Protein AF-A0A968LCF6-F1 (afdb_monomer_lite)

Structure (mmCIF, N/CA/C/O backbone):
data_AF-A0A968LCF6-F1
#
_entry.id   AF-A0A968LCF6-F1
#
loop_
_atom_site.group_PDB
_atom_site.id
_atom_site.type_symbol
_atom_site.label_atom_id
_atom_site.label_alt_id
_atom_site.label_comp_id
_atom_site.label_asym_id
_atom_site.label_entity_id
_atom_site.label_seq_id
_atom_site.pdbx_PDB_ins_code
_atom_site.Cartn_x
_atom_site.Cartn_y
_atom_site.Cartn_z
_atom_site.occupancy
_atom_site.B_iso_or_equiv
_atom_site.auth_seq_id
_atom_site.auth_comp_id
_atom_site.auth_asym_id
_atom_site.auth_atom_id
_atom_site.pdbx_PDB_model_num
ATOM 1 N N . MET A 1 1 ? -30.382 -1.743 -3.019 1.00 40.09 1 MET A N 1
ATOM 2 C CA . MET A 1 1 ? -29.759 -0.530 -3.596 1.00 40.09 1 MET A CA 1
ATOM 3 C C . MET A 1 1 ? -28.934 -0.790 -4.865 1.00 40.09 1 MET A C 1
ATOM 5 O O . MET A 1 1 ? -28.483 0.176 -5.451 1.00 40.09 1 MET A O 1
ATOM 9 N N . GLN A 1 2 ? -28.781 -2.030 -5.356 1.00 31.97 2 GLN A N 1
ATOM 10 C CA . GLN A 1 2 ? -28.066 -2.305 -6.620 1.00 31.97 2 GLN A CA 1
ATOM 11 C C . GLN A 1 2 ? -28.838 -1.888 -7.890 1.00 31.97 2 GLN A C 1
ATOM 13 O O . GLN A 1 2 ? -28.230 -1.546 -8.892 1.00 31.97 2 GLN A O 1
ATOM 18 N N . ALA A 1 3 ? -30.175 -1.845 -7.852 1.00 31.09 3 ALA A N 1
ATOM 19 C CA . ALA A 1 3 ? -30.997 -1.663 -9.055 1.00 31.09 3 ALA A CA 1
ATOM 20 C C . ALA A 1 3 ? -31.198 -0.205 -9.528 1.00 31.09 3 ALA A C 1
ATOM 22 O O . ALA A 1 3 ? -31.828 0.004 -10.555 1.00 31.09 3 ALA A O 1
ATOM 23 N N . ILE A 1 4 ? -30.712 0.807 -8.796 1.00 36.97 4 ILE A N 1
ATOM 24 C CA . ILE A 1 4 ? -30.918 2.231 -9.158 1.00 36.97 4 ILE A CA 1
ATOM 25 C C . ILE A 1 4 ? -29.698 2.809 -9.909 1.00 36.97 4 ILE A C 1
ATOM 27 O O . ILE A 1 4 ? -29.742 3.922 -10.421 1.00 36.97 4 ILE A O 1
ATOM 31 N N . ARG A 1 5 ? -28.598 2.052 -10.009 1.00 45.97 5 ARG A N 1
ATOM 32 C CA . ARG A 1 5 ? -27.289 2.567 -10.440 1.00 45.97 5 ARG A CA 1
ATOM 33 C C . ARG A 1 5 ? -26.983 2.406 -11.937 1.00 45.97 5 ARG A C 1
ATOM 35 O O . ARG A 1 5 ? -26.040 3.030 -12.401 1.00 45.97 5 ARG A O 1
ATOM 42 N N . SER A 1 6 ? -27.766 1.626 -12.690 1.00 40.03 6 SER A N 1
ATOM 43 C CA . SER A 1 6 ? -27.456 1.290 -14.094 1.00 40.03 6 SER A CA 1
ATOM 44 C C . SER A 1 6 ? -27.608 2.447 -15.086 1.00 40.03 6 SER A C 1
ATOM 46 O O . SER A 1 6 ? -27.006 2.405 -16.153 1.00 40.03 6 SER A O 1
ATOM 48 N N . ASP A 1 7 ? -28.393 3.477 -14.756 1.00 36.59 7 ASP A N 1
ATOM 49 C CA . ASP A 1 7 ? -28.839 4.467 -15.753 1.00 36.59 7 ASP A CA 1
ATOM 50 C C . ASP A 1 7 ? -28.071 5.798 -15.721 1.00 36.59 7 ASP A C 1
ATOM 52 O O . ASP A 1 7 ? -28.334 6.677 -16.540 1.00 36.59 7 ASP A O 1
ATOM 56 N N . ILE A 1 8 ? -27.128 5.985 -14.791 1.00 45.12 8 ILE A N 1
ATOM 57 C CA . ILE A 1 8 ? -26.517 7.307 -14.541 1.00 45.12 8 ILE A CA 1
ATOM 58 C C . ILE A 1 8 ? -25.051 7.397 -15.014 1.00 45.12 8 ILE A C 1
ATOM 60 O O . ILE A 1 8 ? -24.526 8.490 -15.211 1.00 45.12 8 ILE A O 1
ATOM 64 N N . THR A 1 9 ? -24.370 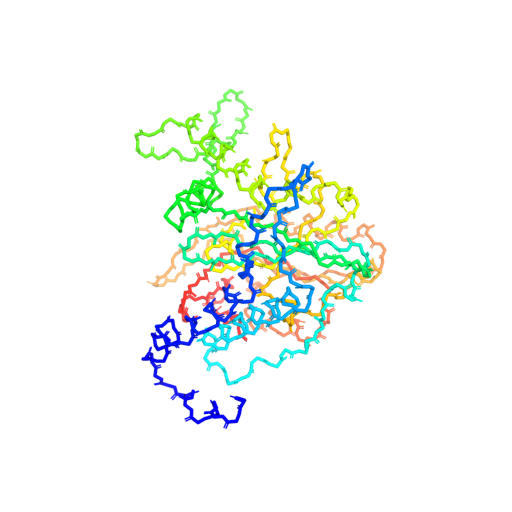6.281 -15.266 1.00 42.09 9 THR A N 1
ATOM 65 C CA . THR A 1 9 ? -22.903 6.249 -15.404 1.00 42.09 9 THR A CA 1
ATOM 66 C C . THR A 1 9 ? -22.414 6.180 -16.850 1.00 42.09 9 THR A C 1
ATOM 68 O O . THR A 1 9 ? -21.696 5.261 -17.231 1.00 42.09 9 THR A O 1
ATOM 71 N N . ALA A 1 10 ? -22.752 7.181 -17.661 1.00 40.47 10 ALA A N 1
ATOM 72 C CA . ALA A 1 10 ? -22.027 7.439 -18.901 1.00 40.47 10 ALA A CA 1
ATOM 73 C C . ALA A 1 10 ? -21.912 8.954 -19.141 1.00 40.47 10 ALA A C 1
ATOM 75 O O . ALA A 1 10 ? -22.882 9.615 -19.496 1.00 40.47 10 ALA A O 1
ATOM 76 N N . ALA A 1 11 ? -20.693 9.479 -18.975 1.00 45.22 11 ALA A N 1
ATOM 77 C CA . ALA A 1 11 ? -20.227 10.770 -19.500 1.00 45.22 11 ALA A CA 1
ATOM 78 C C . ALA A 1 11 ? -20.517 12.084 -18.732 1.00 45.22 11 ALA A C 1
ATOM 80 O O . ALA A 1 11 ? -20.649 13.120 -19.384 1.00 45.22 11 ALA A O 1
ATOM 81 N N . ASN A 1 12 ? -20.515 12.123 -17.387 1.00 48.78 12 ASN A N 1
ATOM 82 C CA . ASN A 1 12 ? -20.502 13.420 -16.681 1.00 48.78 12 ASN A CA 1
ATOM 83 C C . ASN A 1 12 ? -19.441 13.534 -15.552 1.00 48.78 12 ASN A C 1
ATOM 85 O O . ASN A 1 12 ? -19.554 12.813 -14.561 1.00 48.78 12 ASN A O 1
ATOM 89 N N . PRO A 1 13 ? -18.438 14.441 -15.640 1.00 49.66 13 PRO A N 1
ATOM 90 C CA . PRO A 1 13 ? -17.517 14.751 -14.534 1.00 49.66 13 PRO A CA 1
ATOM 91 C C . PRO A 1 13 ? -18.207 15.272 -13.257 1.00 49.66 13 PRO A C 1
ATOM 93 O O . PRO A 1 13 ? -17.626 15.156 -12.176 1.00 49.66 13 PRO A O 1
ATOM 96 N N . ASP A 1 14 ? -19.456 15.748 -13.338 1.00 50.53 14 ASP A N 1
ATOM 97 C CA . ASP A 1 14 ? -20.266 16.114 -12.164 1.00 50.53 14 ASP A CA 1
ATOM 98 C C . ASP A 1 14 ? -20.553 14.908 -11.236 1.00 50.53 14 ASP A C 1
ATOM 100 O O . ASP A 1 14 ? -20.810 15.083 -10.044 1.00 50.53 14 ASP A O 1
ATOM 104 N N . LEU A 1 15 ? -20.462 13.667 -11.741 1.00 51.22 15 LEU A N 1
ATOM 105 C CA . LEU A 1 15 ? -20.675 12.448 -10.947 1.00 51.22 15 LEU A CA 1
ATOM 106 C C . LEU A 1 15 ? -19.513 12.119 -10.002 1.00 51.22 15 LEU A C 1
ATOM 108 O O . LEU A 1 15 ? -19.764 11.616 -8.909 1.00 51.22 15 LEU A O 1
ATOM 112 N N . GLN A 1 16 ? -18.266 12.451 -10.361 1.00 50.41 16 GLN A N 1
ATOM 113 C CA . GLN A 1 16 ? -17.114 12.238 -9.471 1.00 50.41 16 GLN A CA 1
ATOM 114 C C . GLN A 1 16 ? -17.165 13.175 -8.254 1.00 50.41 16 GLN A C 1
ATOM 116 O O . GLN A 1 16 ? -16.847 12.760 -7.138 1.00 50.41 16 GLN A O 1
ATOM 121 N N . PHE A 1 17 ? -17.614 14.421 -8.457 1.00 50.53 17 PHE A N 1
ATOM 122 C CA . PHE A 1 17 ? -17.894 15.366 -7.370 1.00 50.53 17 PHE A CA 1
ATOM 123 C C . PHE A 1 17 ? -19.094 14.915 -6.531 1.00 50.53 17 PHE A C 1
ATOM 125 O O . PHE A 1 17 ? -18.996 14.874 -5.306 1.00 50.53 17 PHE A O 1
ATOM 132 N N . SER A 1 18 ? -20.184 14.472 -7.173 1.00 58.22 18 SER A N 1
ATOM 133 C CA . SER A 1 18 ? -21.343 13.913 -6.468 1.00 58.22 18 SER A CA 1
ATOM 134 C C . SER A 1 18 ? -20.962 12.708 -5.606 1.00 58.22 18 SER A C 1
ATOM 136 O O . SER A 1 18 ? -21.470 12.583 -4.497 1.00 58.22 18 SER A O 1
ATOM 138 N N . PHE A 1 19 ? -20.062 11.829 -6.052 1.00 65.81 19 PHE A N 1
ATOM 139 C CA . PHE A 1 19 ? -19.659 10.669 -5.258 1.00 65.81 19 PHE A CA 1
ATOM 140 C C . PHE A 1 19 ? -19.002 11.076 -3.931 1.00 65.81 19 PHE A C 1
ATOM 142 O O . PHE A 1 19 ? -19.471 10.658 -2.871 1.00 65.81 19 PHE A O 1
ATOM 149 N N . ARG A 1 20 ? -17.982 11.943 -3.979 1.00 62.22 20 ARG A N 1
ATOM 150 C CA . ARG A 1 20 ? -17.268 12.414 -2.778 1.00 62.22 20 ARG A CA 1
ATOM 151 C C . ARG A 1 20 ? -18.143 13.260 -1.854 1.00 62.22 20 ARG A C 1
ATOM 153 O O . ARG A 1 20 ? -17.992 13.188 -0.642 1.00 62.22 20 ARG A O 1
ATOM 160 N N . GLU A 1 21 ? -19.054 14.062 -2.405 1.00 68.19 21 GLU A N 1
ATOM 161 C CA . GLU A 1 21 ? -19.889 14.964 -1.599 1.00 68.19 21 GLU A CA 1
ATOM 162 C C . GLU A 1 21 ? -21.187 14.326 -1.085 1.00 68.19 21 GLU A C 1
ATOM 164 O O . GLU A 1 21 ? -21.738 14.806 -0.098 1.00 68.19 21 GLU A O 1
ATOM 169 N N . SER A 1 22 ? -21.698 13.267 -1.725 1.00 72.12 22 SER A N 1
ATOM 170 C CA . SER A 1 22 ? -23.029 12.722 -1.396 1.00 72.12 22 SER A CA 1
ATOM 171 C C . SER A 1 22 ? -23.093 11.217 -1.159 1.00 72.12 22 SER A C 1
ATOM 173 O O . SER A 1 22 ? -24.007 10.770 -0.474 1.00 72.12 22 SER A O 1
ATOM 175 N N . ILE A 1 23 ? -22.159 10.428 -1.697 1.00 80.69 23 ILE A N 1
ATOM 176 C CA . ILE A 1 23 ? -22.197 8.964 -1.577 1.00 80.69 23 ILE A CA 1
ATOM 177 C C . ILE A 1 23 ? -21.225 8.508 -0.495 1.00 80.69 23 ILE A C 1
ATOM 179 O O . ILE A 1 23 ? -21.657 7.890 0.473 1.00 80.69 23 ILE A O 1
ATOM 183 N N . GLU A 1 24 ? -19.945 8.861 -0.608 1.00 86.31 24 GLU A N 1
ATOM 184 C CA . GLU A 1 24 ? -18.909 8.500 0.368 1.00 86.31 24 GLU A CA 1
ATOM 185 C C . GLU A 1 24 ? -19.284 8.861 1.824 1.00 86.31 24 GLU A C 1
ATOM 187 O O . GLU A 1 24 ? -19.154 7.986 2.688 1.00 86.31 24 GLU A O 1
ATOM 192 N N . PRO A 1 25 ? -19.835 10.059 2.129 1.00 89.31 25 PRO A N 1
ATOM 193 C CA . PRO A 1 25 ? -20.227 10.401 3.496 1.00 89.31 25 PRO A CA 1
ATOM 194 C C . PRO A 1 25 ? -21.258 9.437 4.091 1.00 89.31 25 PRO A C 1
ATOM 196 O O . PRO A 1 25 ? -21.169 9.115 5.269 1.00 89.31 25 PRO A O 1
ATOM 199 N N . VAL A 1 26 ? -22.180 8.901 3.284 1.00 89.75 26 VAL A N 1
ATOM 200 C CA . VAL A 1 26 ? -23.215 7.963 3.755 1.00 89.75 26 VAL A CA 1
ATOM 201 C C . VAL A 1 26 ? -22.603 6.631 4.191 1.00 89.75 26 VAL A C 1
ATOM 203 O O . VAL A 1 26 ? -23.015 6.064 5.204 1.00 89.75 26 VAL A O 1
ATOM 206 N N . TYR A 1 27 ? -21.604 6.132 3.455 1.00 91.25 27 TYR A N 1
ATOM 207 C CA . TYR A 1 27 ? -20.865 4.927 3.849 1.00 91.25 27 TYR A CA 1
ATOM 208 C C . TYR A 1 27 ? -20.113 5.171 5.159 1.00 91.25 27 TYR A C 1
ATOM 210 O O . TYR A 1 27 ? -20.217 4.367 6.084 1.00 91.25 27 TYR A O 1
ATOM 218 N N . ARG A 1 28 ? -19.404 6.303 5.259 1.00 93.25 28 ARG A N 1
ATOM 219 C CA . ARG A 1 28 ? -18.607 6.656 6.441 1.00 93.25 28 ARG A CA 1
ATOM 220 C C . ARG A 1 28 ? -19.467 6.888 7.684 1.00 93.25 28 ARG A C 1
ATOM 222 O O . ARG A 1 28 ? -19.107 6.404 8.749 1.00 93.25 28 ARG A O 1
ATOM 229 N N . GLU A 1 29 ? -20.612 7.558 7.558 1.00 92.12 29 GLU A N 1
ATOM 230 C CA . GLU A 1 29 ? -21.568 7.749 8.658 1.00 92.12 29 GLU A CA 1
ATOM 231 C C . GLU A 1 29 ? -22.122 6.413 9.162 1.00 92.12 29 GLU A C 1
ATOM 233 O O . GLU A 1 29 ? -22.190 6.187 10.368 1.00 92.12 29 GLU A O 1
ATOM 238 N N . LEU A 1 30 ? -22.467 5.492 8.256 1.00 93.69 30 LEU A N 1
ATOM 239 C CA . LEU A 1 30 ? -22.940 4.168 8.652 1.00 93.69 30 LEU A CA 1
ATOM 240 C C . LEU A 1 30 ? -21.849 3.364 9.373 1.00 93.69 30 LEU A C 1
ATOM 242 O O . LEU A 1 30 ? -22.133 2.732 10.387 1.00 93.69 30 LEU A O 1
ATOM 246 N N . VAL A 1 31 ? -20.609 3.398 8.878 1.00 94.62 31 VAL A N 1
ATOM 247 C CA . VAL A 1 31 ? -19.471 2.748 9.547 1.00 94.62 31 VAL A CA 1
ATOM 248 C C . VAL A 1 31 ? -19.219 3.369 10.919 1.00 94.62 31 VAL A C 1
ATOM 250 O O . VAL A 1 31 ? -19.071 2.634 11.891 1.00 94.62 31 VAL A O 1
ATOM 253 N N . ALA A 1 32 ? -19.252 4.699 11.028 1.00 94.12 32 ALA A N 1
ATOM 254 C CA . ALA A 1 32 ? -19.099 5.394 12.301 1.00 94.12 32 ALA A CA 1
ATOM 255 C C . ALA A 1 32 ? -20.149 4.940 13.327 1.00 94.12 32 ALA A C 1
ATOM 257 O O . ALA A 1 32 ? -19.782 4.637 14.455 1.00 94.12 32 ALA A O 1
ATOM 258 N N . LEU A 1 33 ? -21.418 4.810 12.924 1.00 92.50 33 LEU A N 1
ATOM 259 C CA . LEU A 1 33 ? -22.501 4.322 13.789 1.00 92.50 33 LEU A CA 1
ATOM 260 C C . LEU A 1 33 ? -22.343 2.849 14.193 1.00 92.50 33 LEU A C 1
ATOM 262 O O . LEU A 1 33 ? -22.759 2.460 15.281 1.00 92.50 33 LEU A O 1
ATOM 266 N N . LEU A 1 34 ? -21.777 2.008 13.325 1.00 93.19 34 LEU A N 1
ATOM 267 C CA . LEU A 1 34 ? -21.520 0.600 13.646 1.00 93.19 34 LEU A CA 1
ATOM 268 C C . LEU A 1 34 ? -20.378 0.451 14.657 1.00 93.19 34 LEU A C 1
ATOM 270 O O . LEU A 1 34 ? -20.443 -0.417 15.529 1.00 93.19 34 LEU A O 1
ATOM 274 N N . LEU A 1 35 ? -19.356 1.298 14.536 1.00 93.06 35 LEU A N 1
ATOM 275 C CA . LEU A 1 35 ? -18.172 1.306 15.395 1.00 93.06 35 LEU A CA 1
ATOM 276 C C . LEU A 1 35 ? -18.344 2.169 16.654 1.00 93.06 35 LEU A C 1
ATOM 278 O O . LEU A 1 35 ? -17.493 2.146 17.541 1.00 93.06 35 LEU A O 1
ATOM 282 N N . GLU A 1 36 ? -19.451 2.903 16.771 1.00 87.12 36 GLU A N 1
ATOM 283 C CA . GLU A 1 36 ? -19.812 3.601 17.998 1.00 87.12 36 GLU A CA 1
ATOM 284 C C . GLU A 1 36 ? -20.010 2.604 19.137 1.00 87.12 36 GLU A C 1
ATOM 286 O O . GLU A 1 36 ? -20.785 1.645 19.058 1.00 87.12 36 GLU A O 1
ATOM 291 N N . THR A 1 37 ? -19.315 2.858 20.239 1.00 73.19 37 THR A N 1
ATOM 292 C CA . THR A 1 37 ? -19.472 2.072 21.451 1.00 73.19 37 THR A CA 1
ATOM 293 C C . THR A 1 37 ? -20.366 2.836 22.425 1.00 73.19 37 THR A C 1
ATOM 295 O O . THR A 1 37 ? -20.186 4.038 22.628 1.00 73.19 37 THR A O 1
ATOM 298 N N . PRO A 1 38 ? -21.389 2.189 23.011 1.00 61.31 38 PRO A N 1
ATOM 299 C CA . PRO A 1 38 ? -22.253 2.864 23.960 1.00 61.31 38 PRO A CA 1
ATOM 300 C C . PRO A 1 38 ? -21.445 3.288 25.187 1.00 61.31 38 PRO A C 1
ATOM 302 O O . PRO A 1 38 ? -20.677 2.508 25.751 1.00 61.31 38 PRO A O 1
ATOM 305 N N . ASP A 1 39 ? -21.672 4.529 25.607 1.00 52.69 39 ASP A N 1
ATOM 306 C CA . ASP A 1 39 ? -20.998 5.218 26.705 1.00 52.69 39 ASP A CA 1
ATOM 307 C C . ASP A 1 39 ? -21.435 4.641 28.071 1.00 52.69 39 ASP A C 1
ATOM 309 O O . ASP A 1 39 ? -22.081 5.286 28.897 1.00 52.69 39 ASP A O 1
ATOM 313 N N . THR A 1 40 ? -21.174 3.354 28.313 1.00 45.19 40 THR 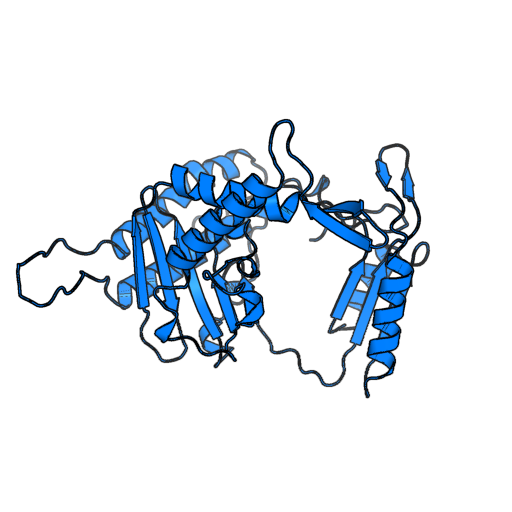A N 1
ATOM 314 C CA . THR A 1 40 ? -21.474 2.683 29.583 1.00 45.19 40 THR A CA 1
ATOM 315 C C . THR A 1 40 ? -20.236 2.646 30.464 1.00 45.19 40 THR A C 1
ATOM 317 O O . THR A 1 40 ? -19.819 1.589 30.939 1.00 45.19 40 THR A O 1
ATOM 320 N N . ALA A 1 41 ? -19.663 3.819 30.732 1.00 40.56 41 ALA A N 1
ATOM 321 C CA . ALA A 1 41 ? -18.698 4.020 31.804 1.00 40.56 41 ALA A CA 1
ATOM 322 C C . ALA A 1 41 ? -19.392 3.869 33.173 1.00 40.56 41 ALA A C 1
ATOM 324 O O . ALA A 1 41 ? -19.627 4.833 33.903 1.00 40.56 41 ALA A O 1
ATOM 325 N N . THR A 1 42 ? -19.735 2.635 33.551 1.00 37.41 42 THR A N 1
ATOM 326 C CA . THR A 1 42 ? -19.974 2.311 34.959 1.00 37.41 42 THR A CA 1
ATOM 327 C C . THR A 1 42 ? -18.656 1.879 35.575 1.00 37.41 42 THR A C 1
ATOM 329 O O . THR A 1 42 ? -18.053 0.887 35.184 1.00 37.41 42 THR A O 1
ATOM 332 N N . LYS A 1 43 ? -18.199 2.690 36.531 1.00 42.41 43 LYS A N 1
ATOM 333 C CA . LYS A 1 43 ? -17.021 2.469 37.369 1.00 42.41 43 LYS A CA 1
ATOM 334 C C . LYS A 1 43 ? -17.094 1.080 38.010 1.00 42.41 43 LYS A C 1
ATOM 336 O O . LYS A 1 43 ? -17.765 0.901 39.024 1.00 42.41 43 LYS A O 1
ATOM 341 N N . SER A 1 44 ? -16.414 0.113 37.417 1.00 41.56 44 SER A N 1
ATOM 342 C CA . SER A 1 44 ? -16.096 -1.169 38.030 1.00 41.56 44 SER A CA 1
ATOM 343 C C . SER A 1 44 ? -14.614 -1.425 37.790 1.00 41.56 44 SER A C 1
ATOM 345 O O . SER A 1 44 ? -14.091 -1.033 36.750 1.00 41.56 44 SER A O 1
ATOM 347 N N . ASP A 1 45 ? -13.936 -2.017 38.772 1.00 47.16 45 ASP A N 1
ATOM 348 C CA . ASP A 1 45 ? -12.471 -2.120 38.914 1.00 47.16 45 ASP A CA 1
ATOM 349 C C . ASP A 1 45 ? -11.782 -3.033 37.871 1.00 47.16 45 ASP A C 1
ATOM 351 O O . ASP A 1 45 ? -10.726 -3.617 38.102 1.00 47.16 45 ASP A O 1
ATOM 355 N N . SER A 1 46 ? -12.378 -3.172 36.693 1.00 47.50 46 SER A N 1
ATOM 356 C CA . SER A 1 46 ? -11.804 -3.774 35.498 1.00 47.50 46 SER A CA 1
ATOM 357 C C . SER A 1 46 ? -12.168 -2.851 34.345 1.00 47.50 46 SER A C 1
ATOM 359 O O . SER A 1 46 ? -13.338 -2.736 33.988 1.00 47.50 46 SER A O 1
ATOM 361 N N . VAL A 1 47 ? -11.175 -2.131 33.821 1.00 44.41 47 VAL A N 1
ATOM 362 C CA . VAL A 1 47 ? -11.323 -1.229 32.673 1.00 44.41 47 VAL A CA 1
ATOM 363 C C . VAL A 1 47 ? -11.658 -2.081 31.448 1.00 44.41 47 VAL A C 1
ATOM 365 O O . VAL A 1 47 ? -10.777 -2.497 30.705 1.00 44.41 47 VAL A O 1
ATOM 368 N N . VAL A 1 48 ? -12.935 -2.411 31.273 1.00 54.00 48 VAL A N 1
ATOM 369 C CA . VAL A 1 48 ? -13.449 -2.962 30.022 1.00 54.00 48 VAL A CA 1
ATOM 370 C C . VAL A 1 48 ? -13.731 -1.754 29.146 1.00 54.00 48 VAL A C 1
ATOM 372 O O . VAL A 1 48 ? -14.733 -1.066 29.335 1.00 54.00 48 VAL A O 1
ATOM 375 N N . ILE A 1 49 ? -12.796 -1.442 28.250 1.00 57.69 49 ILE A N 1
ATOM 376 C CA . ILE A 1 49 ? -13.024 -0.445 27.203 1.00 57.69 49 ILE A CA 1
ATOM 377 C C . ILE A 1 49 ? -14.224 -0.952 26.387 1.00 57.69 49 ILE A C 1
ATOM 379 O O . ILE A 1 49 ? -14.195 -2.112 25.971 1.00 57.69 49 ILE A O 1
ATOM 383 N N . PRO A 1 50 ? -15.295 -0.160 26.204 1.00 69.50 50 PRO A N 1
ATOM 384 C CA . PRO A 1 50 ? -16.413 -0.552 25.357 1.00 69.50 50 PRO A CA 1
ATOM 385 C C . PRO A 1 50 ? -15.903 -0.915 23.957 1.00 69.50 50 PRO A C 1
ATOM 387 O O . PRO A 1 50 ? -15.080 -0.197 23.397 1.00 69.50 50 PRO A O 1
ATOM 390 N N . GLN A 1 51 ? -16.359 -2.042 23.413 1.00 82.19 51 GLN A N 1
ATOM 391 C CA . GLN A 1 51 ? -15.960 -2.551 22.097 1.00 82.19 51 GLN A CA 1
ATOM 392 C C . GLN A 1 51 ? -17.218 -2.778 21.249 1.00 82.19 51 GLN A C 1
ATOM 394 O O . GLN A 1 51 ? -18.243 -3.189 21.812 1.00 82.19 51 GLN A O 1
ATOM 399 N N . PRO A 1 52 ? -17.180 -2.528 19.928 1.00 90.56 52 PRO A N 1
ATOM 400 C CA . PRO A 1 52 ? -18.297 -2.856 19.048 1.00 90.56 52 PRO A CA 1
ATOM 401 C C . PRO A 1 52 ? -18.590 -4.363 19.065 1.00 90.56 52 PRO A C 1
ATOM 403 O O . PRO A 1 52 ? -17.722 -5.184 19.370 1.00 90.56 52 PRO A O 1
ATOM 406 N N . SER A 1 53 ? -19.824 -4.753 18.737 1.00 92.50 53 SER A N 1
ATOM 407 C CA . SER A 1 53 ? -20.148 -6.175 18.578 1.00 92.50 53 SER A CA 1
ATOM 408 C C . SER A 1 53 ? -19.390 -6.765 17.383 1.00 92.50 53 SER A C 1
ATOM 410 O O . SER A 1 53 ? -19.111 -6.065 16.413 1.00 92.50 53 SER A O 1
ATOM 412 N N . GLN A 1 54 ? -19.111 -8.072 17.412 1.00 93.50 54 GLN A N 1
ATOM 413 C CA . GLN A 1 54 ? -18.500 -8.772 16.272 1.00 93.50 54 GLN A CA 1
ATOM 414 C C . GLN A 1 54 ? -19.318 -8.588 14.983 1.00 93.50 54 GLN A C 1
ATOM 416 O O . GLN A 1 54 ? -18.754 -8.297 13.937 1.00 93.50 54 GLN A O 1
ATOM 421 N N . GLU A 1 55 ? -20.652 -8.636 15.082 1.00 93.31 55 GLU A N 1
ATOM 422 C CA . GLU A 1 55 ? -21.555 -8.362 13.954 1.00 93.31 55 GLU A CA 1
ATOM 423 C C . GLU A 1 55 ? -21.357 -6.950 13.380 1.00 93.31 55 GLU A C 1
ATOM 425 O O . GLU A 1 55 ? -21.331 -6.774 12.162 1.00 93.31 55 GLU A O 1
ATOM 430 N N . ASN A 1 56 ? -21.180 -5.940 14.237 1.00 94.50 56 ASN A N 1
ATOM 431 C CA . ASN A 1 56 ? -20.925 -4.576 13.788 1.00 94.50 56 ASN A CA 1
ATOM 432 C C . ASN A 1 56 ? -19.537 -4.426 13.157 1.00 94.50 56 ASN A C 1
ATOM 434 O O . ASN A 1 56 ? -19.422 -3.715 12.160 1.00 94.50 56 ASN A O 1
ATOM 438 N N . LEU A 1 57 ? -18.507 -5.086 13.702 1.00 94.69 57 LEU A N 1
ATOM 439 C CA . LEU A 1 57 ? -17.157 -5.089 13.128 1.00 94.69 57 LEU A CA 1
ATOM 440 C C . LEU A 1 57 ? -17.161 -5.719 11.730 1.00 94.69 57 LEU A C 1
ATOM 442 O O . LEU A 1 57 ? -16.684 -5.106 10.775 1.00 94.69 57 LEU A O 1
ATOM 446 N N . ASP A 1 58 ? -17.791 -6.886 11.580 1.00 92.00 58 ASP A N 1
ATOM 447 C CA . ASP A 1 58 ? -17.960 -7.542 10.281 1.00 92.00 58 ASP A CA 1
ATOM 448 C C . ASP A 1 58 ? -18.738 -6.663 9.303 1.00 92.00 58 ASP A C 1
ATOM 450 O O . ASP A 1 58 ? -18.396 -6.556 8.121 1.00 92.00 58 ASP A O 1
ATOM 454 N N . ARG A 1 59 ? -19.789 -5.992 9.782 1.00 92.31 59 ARG A N 1
ATOM 455 C CA . ARG A 1 59 ? -20.591 -5.125 8.927 1.00 92.31 59 ARG A CA 1
ATOM 456 C C . ARG A 1 59 ? -19.829 -3.873 8.499 1.00 92.31 59 ARG A C 1
ATOM 458 O O . ARG A 1 59 ? -19.931 -3.487 7.336 1.00 92.31 59 ARG A O 1
ATOM 465 N N . ALA A 1 60 ? -19.064 -3.263 9.401 1.00 93.69 60 ALA A N 1
ATOM 466 C CA . ALA A 1 60 ? -18.208 -2.118 9.110 1.00 93.69 60 ALA A CA 1
ATOM 467 C C . ALA A 1 60 ? -17.158 -2.471 8.046 1.00 93.69 60 ALA A C 1
ATOM 469 O O . ALA A 1 60 ? -17.017 -1.740 7.064 1.00 93.69 60 ALA A O 1
ATOM 470 N N . ARG A 1 61 ? -16.515 -3.638 8.187 1.00 90.94 61 ARG A N 1
ATOM 471 C CA . ARG A 1 61 ? -15.574 -4.210 7.214 1.00 90.94 61 ARG A CA 1
ATOM 472 C C . ARG A 1 61 ? -16.191 -4.356 5.820 1.00 90.94 61 ARG A C 1
ATOM 474 O O . ARG A 1 61 ? -15.661 -3.843 4.840 1.00 90.94 61 ARG A O 1
ATOM 481 N N . GLN A 1 62 ? -17.376 -4.955 5.730 1.00 88.00 62 GLN A N 1
ATOM 482 C CA . GLN A 1 62 ? -18.084 -5.093 4.452 1.00 88.00 62 GLN A CA 1
ATOM 483 C C . GLN A 1 62 ? -18.435 -3.739 3.824 1.00 88.00 62 GLN A C 1
ATOM 485 O O . GLN A 1 62 ? -18.387 -3.585 2.606 1.00 88.00 62 GLN A O 1
ATOM 490 N N . ILE A 1 63 ? -18.827 -2.750 4.630 1.00 89.69 63 ILE A N 1
ATOM 491 C CA . ILE A 1 63 ? -19.210 -1.431 4.112 1.00 89.69 63 ILE A CA 1
ATOM 492 C C . ILE A 1 63 ? -17.990 -0.668 3.594 1.00 89.69 63 ILE A C 1
ATOM 494 O O . ILE A 1 63 ? -18.113 -0.015 2.558 1.00 89.69 63 ILE A O 1
ATOM 498 N N . ILE A 1 64 ? -16.829 -0.758 4.255 1.00 88.44 64 ILE A N 1
ATOM 499 C CA . ILE A 1 64 ? -15.617 -0.089 3.761 1.00 88.44 64 ILE A CA 1
ATOM 500 C C . ILE A 1 64 ? -15.088 -0.740 2.476 1.00 88.44 64 ILE A C 1
ATOM 502 O O . ILE A 1 64 ? -14.697 -0.027 1.555 1.00 88.44 64 ILE A O 1
ATOM 506 N N . GLU A 1 65 ? -15.181 -2.064 2.343 1.00 84.62 65 GLU A N 1
ATOM 507 C CA . GLU A 1 65 ? -14.864 -2.755 1.085 1.00 84.62 65 GLU A CA 1
ATOM 508 C C . GLU A 1 65 ? -15.828 -2.353 -0.042 1.00 84.62 65 GLU A C 1
ATOM 510 O O . GLU A 1 65 ? -15.413 -2.076 -1.166 1.00 84.62 65 GLU A O 1
ATOM 515 N N . LEU A 1 66 ? -17.126 -2.230 0.256 1.00 84.38 66 LEU A N 1
ATOM 516 C CA . LEU A 1 66 ? -18.100 -1.725 -0.716 1.00 84.38 66 LEU A CA 1
ATOM 517 C C . LEU A 1 66 ? -17.824 -0.270 -1.114 1.00 84.38 66 LEU A C 1
ATOM 519 O O . LEU A 1 66 ? -18.076 0.100 -2.263 1.00 84.38 66 LEU A O 1
ATOM 523 N N . LEU A 1 67 ? -17.332 0.559 -0.187 1.00 85.62 67 LEU A N 1
ATOM 524 C CA . LEU A 1 67 ? -16.897 1.917 -0.504 1.00 85.62 67 LEU A CA 1
ATOM 525 C C . LEU A 1 67 ? -15.700 1.887 -1.463 1.00 85.62 67 LEU A C 1
ATOM 527 O O . LEU A 1 67 ? -15.728 2.594 -2.465 1.00 85.62 67 LEU A O 1
ATOM 531 N N . GLN A 1 68 ? -14.702 1.038 -1.206 1.00 82.81 68 GLN A N 1
ATOM 532 C CA . GLN A 1 68 ? -13.524 0.863 -2.067 1.00 82.81 68 GLN A CA 1
ATOM 533 C C . GLN A 1 68 ? -13.899 0.431 -3.488 1.00 82.81 68 GLN A C 1
ATOM 535 O O . GLN A 1 68 ? -13.427 1.025 -4.457 1.00 82.81 68 GLN A O 1
ATOM 540 N N . LEU A 1 69 ? -14.801 -0.544 -3.629 1.00 78.38 69 LEU A N 1
ATOM 541 C CA . LEU A 1 69 ? -15.330 -0.946 -4.935 1.00 78.38 69 LEU A CA 1
ATOM 542 C C . LEU A 1 69 ? -16.035 0.215 -5.640 1.00 78.38 69 LEU A C 1
ATOM 544 O O . LEU A 1 69 ? -15.801 0.480 -6.817 1.00 78.38 69 LEU A O 1
ATOM 548 N N . ALA A 1 70 ? -16.864 0.958 -4.907 1.00 79.25 70 ALA A N 1
ATOM 549 C CA . ALA A 1 70 ? -17.583 2.093 -5.464 1.00 79.25 70 ALA A CA 1
ATOM 550 C C . ALA A 1 70 ? -16.651 3.251 -5.875 1.00 79.25 70 ALA A C 1
ATOM 552 O O . ALA A 1 70 ? -16.949 3.949 -6.848 1.00 79.25 70 ALA A O 1
ATOM 553 N N . GLU A 1 71 ? -15.538 3.454 -5.163 1.00 79.38 71 GLU A N 1
ATOM 554 C CA . GLU A 1 71 ? -14.465 4.376 -5.547 1.00 79.38 71 GLU A CA 1
ATOM 555 C C . GLU A 1 71 ? -13.769 3.920 -6.831 1.00 79.38 71 GLU A C 1
ATOM 557 O O . GLU A 1 71 ? -13.489 4.752 -7.698 1.00 79.38 71 GLU A O 1
ATOM 562 N N . LEU A 1 72 ? -13.521 2.615 -6.965 1.00 75.12 72 LEU A N 1
ATOM 563 C CA . LEU A 1 72 ? -12.860 2.015 -8.119 1.00 75.12 72 LEU A CA 1
ATOM 564 C C . LEU A 1 72 ? -13.714 2.125 -9.390 1.00 75.12 72 LEU A C 1
ATOM 566 O O . LEU A 1 72 ? -13.227 2.609 -10.411 1.00 75.12 72 LEU A O 1
ATOM 570 N N . ASP A 1 73 ? -15.003 1.782 -9.305 1.00 70.25 73 ASP A N 1
ATOM 571 C CA . ASP A 1 73 ? -15.972 1.968 -10.396 1.00 70.25 73 ASP A CA 1
ATOM 572 C C . ASP A 1 73 ? -16.005 3.436 -10.857 1.00 70.25 73 ASP A C 1
ATOM 574 O O . ASP A 1 73 ? -15.980 3.755 -12.050 1.00 70.25 73 ASP A O 1
ATOM 578 N N . ASN A 1 74 ? -16.018 4.363 -9.893 1.00 69.81 74 ASN A N 1
ATOM 579 C CA . ASN A 1 74 ? -16.011 5.798 -10.165 1.00 69.81 74 ASN A CA 1
ATOM 580 C C . ASN A 1 74 ? -14.686 6.282 -10.789 1.00 69.81 74 ASN A C 1
ATOM 582 O O . ASN A 1 74 ? -14.693 7.219 -11.597 1.00 69.81 74 ASN A O 1
ATOM 586 N N . PHE A 1 75 ? -13.557 5.664 -10.427 1.00 69.56 75 PHE A N 1
ATOM 587 C CA . PHE A 1 75 ? -12.246 5.961 -11.002 1.00 69.56 75 PHE A CA 1
ATOM 588 C C . PHE A 1 75 ? -12.158 5.501 -12.460 1.00 69.56 75 PHE A C 1
ATOM 590 O O . PHE A 1 75 ? -11.876 6.323 -13.332 1.00 69.56 75 PHE A O 1
ATOM 597 N N . PHE A 1 76 ? -12.472 4.231 -12.739 1.00 65.94 76 PHE A N 1
ATOM 598 C CA . PHE A 1 76 ? -12.379 3.662 -14.088 1.00 65.94 76 PHE A CA 1
ATOM 599 C C . PHE A 1 76 ? -13.507 4.098 -15.023 1.00 65.94 76 PHE A C 1
ATOM 601 O O . PHE A 1 76 ? -13.437 3.848 -16.224 1.00 65.94 76 PHE A O 1
ATOM 608 N N . ARG A 1 77 ? -14.554 4.756 -14.500 1.00 64.19 77 ARG A N 1
ATOM 609 C CA . ARG A 1 77 ? -15.754 5.146 -15.266 1.00 64.19 77 ARG A CA 1
ATOM 610 C C . ARG A 1 77 ? -16.398 3.953 -15.990 1.00 64.19 77 ARG A C 1
ATOM 612 O O . ARG A 1 77 ? -17.108 4.137 -16.979 1.00 64.19 77 ARG A O 1
ATOM 619 N N . ALA A 1 78 ? -16.142 2.746 -15.496 1.00 54.78 78 ALA A N 1
ATOM 620 C CA . ALA A 1 78 ? -16.661 1.493 -16.009 1.00 54.78 78 ALA A CA 1
ATOM 621 C C . ALA A 1 78 ? -17.890 1.098 -15.185 1.00 54.78 78 ALA A C 1
ATOM 623 O O . ALA A 1 78 ? -17.952 1.343 -13.983 1.00 54.78 78 ALA A O 1
ATOM 624 N N . ALA A 1 79 ? -18.897 0.522 -15.841 1.00 44.34 79 ALA A N 1
ATOM 625 C CA . ALA A 1 79 ? -20.166 0.214 -15.187 1.00 44.34 79 ALA A CA 1
ATOM 626 C C . ALA A 1 79 ? -20.074 -0.964 -14.202 1.00 44.34 79 ALA A C 1
ATOM 628 O O . ALA A 1 79 ? -20.911 -1.034 -13.307 1.00 44.34 79 ALA A O 1
ATOM 629 N N . CYS A 1 80 ? -19.090 -1.855 -14.342 1.00 52.66 80 CYS A N 1
ATOM 630 C CA . CYS A 1 80 ? -18.835 -2.968 -13.429 1.00 52.66 80 CYS A CA 1
ATOM 631 C C . CYS A 1 80 ? -17.367 -3.387 -13.575 1.00 52.66 80 CYS A C 1
ATOM 633 O O . CYS A 1 80 ? -16.993 -3.906 -14.627 1.00 52.66 80 CYS A O 1
ATOM 635 N N . VAL A 1 81 ? -16.537 -3.189 -12.551 1.00 52.28 81 VAL A N 1
ATOM 636 C CA . VAL A 1 81 ? -15.381 -4.077 -12.376 1.00 52.28 81 VAL A CA 1
ATOM 637 C C . VAL A 1 81 ? -15.964 -5.436 -11.977 1.00 52.28 81 VAL A C 1
ATOM 639 O O . VAL A 1 81 ? -16.561 -5.550 -10.906 1.00 52.28 81 VAL A O 1
ATOM 642 N N . ASP A 1 82 ? -15.870 -6.442 -12.854 1.00 47.19 82 ASP A N 1
ATOM 643 C CA . ASP A 1 82 ? -16.280 -7.825 -12.561 1.00 47.19 82 ASP A CA 1
ATOM 644 C C . ASP A 1 82 ? -15.279 -8.439 -11.570 1.00 47.19 82 ASP A C 1
ATOM 646 O O . ASP A 1 82 ? -14.408 -9.231 -11.920 1.00 47.19 82 ASP A O 1
ATOM 650 N N . ALA A 1 83 ? -15.364 -8.006 -10.318 1.00 51.09 83 ALA A N 1
ATOM 651 C CA . ALA A 1 83 ? -14.600 -8.565 -9.223 1.00 51.09 83 ALA A CA 1
ATOM 652 C C . ALA A 1 83 ? -15.343 -9.801 -8.702 1.00 51.09 83 ALA A C 1
ATOM 654 O O . ALA A 1 83 ? -16.539 -9.721 -8.411 1.00 51.09 83 ALA A O 1
ATOM 655 N N . ASN A 1 84 ? -14.661 -10.944 -8.617 1.00 51.75 84 ASN A N 1
ATOM 656 C CA . ASN A 1 84 ? -15.199 -12.137 -7.973 1.00 51.75 84 ASN A CA 1
ATOM 657 C C . ASN A 1 84 ? -14.774 -12.092 -6.494 1.00 51.75 84 ASN A C 1
ATOM 659 O O . ASN A 1 84 ? -13.601 -12.321 -6.209 1.00 51.75 84 ASN A O 1
ATOM 663 N N . PRO A 1 85 ? -15.669 -11.717 -5.563 1.00 52.28 85 PRO A N 1
ATOM 664 C CA . PRO A 1 85 ? -15.275 -11.402 -4.200 1.00 52.28 85 PRO A CA 1
ATOM 665 C C . PRO A 1 85 ? -14.945 -12.677 -3.421 1.00 52.28 85 PRO A C 1
ATOM 667 O O . PRO A 1 85 ? -15.851 -13.412 -3.026 1.00 52.28 85 PRO A O 1
ATOM 670 N N . GLU A 1 86 ? -13.666 -12.895 -3.130 1.00 55.62 86 GLU A N 1
ATOM 671 C CA . GLU A 1 86 ? -13.224 -13.827 -2.091 1.00 55.62 86 GLU A CA 1
ATOM 672 C C . GLU A 1 86 ? -12.620 -13.037 -0.918 1.00 55.62 86 GLU A C 1
ATOM 674 O O . GLU A 1 86 ? -11.991 -11.999 -1.105 1.00 55.62 86 GLU A O 1
ATOM 679 N N . GLN A 1 87 ? -12.874 -13.462 0.324 1.00 57.50 87 GLN A N 1
ATOM 680 C CA . GLN A 1 87 ? -12.236 -12.842 1.492 1.00 57.50 87 GLN A CA 1
ATOM 681 C C . GLN A 1 87 ? -10.853 -13.470 1.659 1.00 57.50 87 GLN A C 1
ATOM 683 O O . GLN A 1 87 ? -10.768 -14.679 1.843 1.00 57.50 87 GLN A O 1
ATOM 688 N N . ILE A 1 88 ? -9.787 -12.668 1.618 1.00 55.12 88 ILE A N 1
ATOM 689 C CA . ILE A 1 88 ? -8.393 -13.145 1.713 1.00 55.12 88 ILE A CA 1
ATOM 690 C C . ILE A 1 88 ? -8.139 -13.937 3.005 1.00 55.12 88 ILE A C 1
ATOM 692 O O . ILE A 1 88 ? -7.375 -14.898 2.981 1.00 55.12 88 ILE A O 1
ATOM 696 N N . ASP A 1 89 ? -8.843 -13.623 4.097 1.00 54.59 89 ASP A N 1
ATOM 697 C CA . ASP A 1 89 ? -8.806 -14.357 5.372 1.00 54.59 89 ASP A CA 1
ATOM 698 C C . ASP A 1 89 ? -9.183 -15.847 5.203 1.00 54.59 89 ASP A C 1
ATOM 700 O O . ASP A 1 89 ? -8.869 -16.684 6.050 1.00 54.59 89 ASP A O 1
ATOM 704 N N . LEU A 1 90 ? -9.893 -16.186 4.121 1.00 53.72 90 LEU A N 1
ATOM 705 C CA . LEU A 1 90 ? -10.285 -17.549 3.763 1.00 53.72 90 LEU A CA 1
ATOM 706 C C . LEU A 1 90 ? -9.281 -18.232 2.822 1.00 53.72 90 LEU A C 1
ATOM 708 O O . LEU A 1 90 ? -9.340 -19.455 2.688 1.00 53.72 90 LEU A O 1
ATOM 712 N N . VAL A 1 91 ? -8.385 -17.466 2.190 1.00 56.88 91 VAL A N 1
ATOM 713 C CA . VAL A 1 91 ? -7.488 -17.931 1.120 1.00 56.88 91 VAL A CA 1
ATOM 714 C C . VAL A 1 91 ? -6.067 -18.193 1.632 1.00 56.88 91 VAL A C 1
ATOM 716 O O . VAL A 1 91 ? -5.470 -19.199 1.252 1.00 56.88 91 VAL A O 1
ATOM 719 N N . ASP A 1 92 ? -5.544 -17.363 2.542 1.00 67.06 92 ASP A N 1
ATOM 720 C CA . ASP A 1 92 ? -4.223 -17.563 3.161 1.00 67.06 92 ASP A CA 1
ATOM 721 C C . ASP A 1 92 ? -4.351 -17.811 4.673 1.00 67.06 92 ASP A C 1
ATOM 723 O O . ASP A 1 92 ? -4.753 -16.938 5.441 1.00 67.06 92 ASP A O 1
ATOM 727 N N . GLU A 1 93 ? -4.001 -19.025 5.112 1.00 70.50 93 GLU A N 1
ATOM 728 C CA . GLU A 1 93 ? -4.079 -19.435 6.523 1.00 70.50 93 GLU A CA 1
ATOM 729 C C . GLU A 1 93 ? -3.070 -18.715 7.426 1.00 70.50 93 GLU A C 1
ATOM 731 O O . GLU A 1 93 ? -3.208 -18.765 8.646 1.00 70.50 93 GLU A O 1
ATOM 736 N N . ASN A 1 94 ? -2.065 -18.067 6.837 1.00 81.44 94 ASN A N 1
ATOM 737 C CA . ASN A 1 94 ? -0.970 -17.402 7.530 1.00 81.44 94 ASN A CA 1
ATOM 738 C C . ASN A 1 94 ? -0.990 -15.877 7.301 1.00 81.44 94 ASN A C 1
ATOM 740 O O . ASN A 1 94 ? 0.036 -15.202 7.429 1.00 81.44 94 ASN A O 1
ATOM 744 N N . ALA A 1 95 ? -2.147 -15.332 6.911 1.00 87.12 95 ALA A N 1
ATOM 745 C CA . ALA A 1 95 ? -2.343 -13.905 6.710 1.00 87.12 95 ALA A CA 1
ATOM 746 C C . ALA A 1 95 ? -3.020 -13.240 7.917 1.00 87.12 95 ALA A C 1
ATOM 748 O O . ALA A 1 95 ? -4.049 -13.690 8.425 1.00 87.12 95 ALA A O 1
ATOM 749 N N . SER A 1 96 ? -2.457 -12.103 8.313 1.00 91.94 96 SER A N 1
ATOM 750 C CA . SER A 1 96 ? -2.969 -11.208 9.348 1.00 91.94 96 SER A CA 1
ATOM 751 C C . SER A 1 96 ? -3.405 -9.903 8.684 1.00 91.94 96 SER A C 1
ATOM 753 O O . SER A 1 96 ? -2.598 -9.217 8.055 1.00 91.94 96 SER A O 1
ATOM 755 N N . ILE A 1 97 ? -4.692 -9.566 8.772 1.00 91.69 97 ILE A N 1
ATOM 756 C CA . ILE A 1 97 ? -5.304 -8.550 7.907 1.00 91.69 97 ILE A CA 1
ATOM 757 C C . ILE A 1 97 ? -5.684 -7.314 8.715 1.00 91.69 97 ILE A C 1
ATOM 759 O O . ILE A 1 97 ? -6.415 -7.393 9.701 1.00 91.69 97 ILE A O 1
ATOM 763 N N . PHE A 1 98 ? -5.213 -6.155 8.261 1.00 94.19 98 PHE A N 1
ATOM 764 C CA . PHE A 1 98 ? -5.435 -4.854 8.880 1.00 94.19 98 PHE A CA 1
ATOM 765 C C . PHE A 1 98 ? -6.345 -4.002 8.005 1.00 94.19 98 PHE A C 1
ATOM 767 O O . PHE A 1 98 ? -5.949 -3.536 6.934 1.00 94.19 98 PHE A O 1
ATOM 774 N N . TYR A 1 99 ? -7.549 -3.737 8.494 1.00 93.88 99 TYR A N 1
ATOM 775 C CA . TYR A 1 99 ? -8.479 -2.793 7.895 1.00 93.88 99 TYR A CA 1
ATOM 776 C C . TYR A 1 99 ? -8.360 -1.452 8.587 1.00 93.88 99 TYR A C 1
ATOM 778 O O . TYR A 1 99 ? -8.849 -1.278 9.702 1.00 93.88 99 TYR A O 1
ATOM 786 N N . SER A 1 100 ? -7.739 -0.493 7.911 1.00 94.19 100 SER A N 1
ATOM 787 C CA . SER A 1 100 ? -7.767 0.896 8.367 1.00 94.19 100 SER A CA 1
ATOM 788 C C . SER A 1 100 ? -9.047 1.574 7.885 1.00 94.19 100 SER A C 1
ATOM 790 O O . SER A 1 100 ? -9.422 1.419 6.725 1.00 94.19 100 SER A O 1
ATOM 792 N N . ILE A 1 101 ? -9.704 2.333 8.755 1.00 93.94 101 ILE A N 1
ATOM 793 C CA . ILE A 1 101 ? -10.917 3.089 8.445 1.00 93.94 101 ILE A CA 1
ATOM 794 C C . ILE A 1 101 ? -10.720 4.503 8.979 1.00 93.94 101 ILE A C 1
ATOM 796 O O . ILE A 1 101 ? -10.579 4.723 10.182 1.00 93.94 101 ILE A O 1
ATOM 800 N N . LEU A 1 102 ? -10.712 5.477 8.075 1.00 92.25 102 LEU A N 1
ATOM 801 C CA . LEU A 1 102 ? -10.523 6.873 8.428 1.00 92.25 102 LEU A CA 1
ATOM 802 C C . LEU A 1 102 ? -11.874 7.561 8.624 1.00 92.25 102 LEU A C 1
ATOM 804 O O . LEU A 1 102 ? -12.634 7.780 7.675 1.00 92.25 102 LEU A O 1
ATOM 808 N N . LEU A 1 103 ? -12.153 7.960 9.859 1.00 91.44 103 LEU A N 1
ATOM 809 C CA . LEU A 1 103 ? -13.294 8.801 10.200 1.00 91.44 103 LEU A CA 1
ATOM 810 C C . LEU A 1 103 ? -12.827 10.257 10.388 1.00 91.44 103 LEU A C 1
ATOM 812 O O . LEU A 1 103 ? -11.657 10.593 10.190 1.00 91.44 103 LEU A O 1
ATOM 816 N N . GLY A 1 104 ? -13.754 11.180 10.646 1.00 86.25 104 GLY A N 1
ATOM 817 C CA . GLY A 1 104 ? -13.431 12.614 10.705 1.00 86.25 104 GLY A CA 1
ATOM 818 C C . GLY A 1 104 ? -12.499 12.994 11.864 1.00 86.25 104 GLY A C 1
ATOM 819 O O . GLY A 1 104 ? -11.691 13.916 11.739 1.00 86.25 104 GLY A O 1
ATOM 820 N N . ASP A 1 105 ? -12.607 12.276 12.978 1.00 89.81 105 ASP A N 1
ATOM 821 C CA . ASP A 1 105 ? -11.982 12.578 14.267 1.00 89.81 105 ASP A CA 1
ATOM 822 C C . ASP A 1 105 ? -11.153 11.422 14.848 1.00 89.81 105 ASP A C 1
ATOM 824 O O . ASP A 1 105 ? -10.539 11.575 15.905 1.00 89.81 105 ASP A O 1
ATOM 828 N N . ARG A 1 106 ? -11.126 10.275 14.165 1.00 93.00 106 ARG A N 1
ATOM 829 C CA . ARG A 1 106 ? -10.439 9.068 14.618 1.00 93.00 106 ARG A CA 1
ATOM 830 C C . ARG A 1 106 ? -10.057 8.147 13.469 1.00 93.00 106 ARG A C 1
ATOM 832 O O . ARG A 1 106 ? -10.653 8.178 12.389 1.00 93.00 106 ARG A O 1
ATOM 839 N N . LEU A 1 107 ? -9.060 7.323 13.740 1.00 94.56 107 LEU A N 1
ATOM 840 C CA . LEU A 1 107 ? -8.621 6.211 12.916 1.00 94.56 107 LEU A CA 1
ATOM 841 C C . LEU A 1 107 ? -9.051 4.921 13.608 1.00 94.56 107 LEU A C 1
ATOM 843 O O . LEU A 1 107 ? -8.669 4.677 14.750 1.00 94.56 107 LEU A O 1
ATOM 847 N N . GLU A 1 108 ? -9.831 4.110 12.907 1.00 95.06 108 GLU A N 1
ATOM 848 C CA . GLU A 1 108 ? -10.244 2.796 13.386 1.00 95.06 108 GLU A CA 1
ATOM 849 C C . GLU A 1 108 ? -9.433 1.720 12.675 1.00 95.06 108 GLU A C 1
ATOM 851 O O . GLU A 1 108 ? -9.177 1.814 11.470 1.00 95.06 108 GLU A O 1
ATOM 856 N N . VAL A 1 109 ? -9.054 0.684 13.416 1.00 96.31 109 VAL A N 1
ATOM 857 C CA . VAL A 1 109 ? -8.358 -0.481 12.876 1.00 96.31 109 VAL A CA 1
ATOM 858 C C . VAL A 1 109 ? -9.113 -1.735 13.283 1.00 96.31 109 VAL A C 1
ATOM 860 O O . VAL A 1 109 ? -9.270 -2.015 14.473 1.00 96.31 109 VAL A O 1
ATOM 863 N N . ILE A 1 110 ? -9.581 -2.488 12.288 1.00 95.44 110 ILE A N 1
ATOM 864 C CA . ILE A 1 110 ? -10.121 -3.835 12.483 1.00 95.44 110 ILE A CA 1
ATOM 865 C C . ILE A 1 110 ? -9.043 -4.825 12.054 1.00 95.44 110 ILE A C 1
ATOM 867 O O . ILE A 1 110 ? -8.552 -4.768 10.928 1.00 95.44 110 ILE A O 1
ATOM 871 N N . PHE A 1 111 ? -8.684 -5.724 12.957 1.00 95.31 111 PHE A N 1
ATOM 872 C CA . PHE A 1 111 ? -7.706 -6.776 12.738 1.00 95.31 111 PHE A CA 1
ATOM 873 C C . PHE A 1 111 ? -8.413 -8.126 12.614 1.00 95.31 111 PHE A C 1
ATOM 875 O O . PHE A 1 111 ? -9.205 -8.498 13.488 1.00 95.31 111 PHE A O 1
ATOM 882 N N . ALA A 1 112 ? -8.122 -8.844 11.533 1.00 91.94 112 ALA A N 1
ATOM 883 C CA . ALA A 1 112 ? -8.708 -10.136 11.215 1.00 91.94 112 ALA A CA 1
ATOM 884 C C . ALA A 1 112 ? -7.621 -11.202 11.041 1.00 91.94 112 ALA A C 1
ATOM 886 O O . ALA A 1 112 ? -6.570 -10.952 10.451 1.00 91.94 112 ALA A O 1
ATOM 887 N N . GLN A 1 113 ? -7.910 -12.394 11.551 1.00 89.44 113 GLN A N 1
ATOM 888 C CA . GLN A 1 113 ? -7.133 -13.615 11.372 1.00 89.44 113 GLN A CA 1
ATOM 889 C C . GLN A 1 113 ? -8.113 -14.756 11.121 1.00 89.44 113 GLN A C 1
ATOM 891 O O . GLN A 1 113 ? -9.255 -14.719 11.593 1.00 89.44 113 GLN A O 1
ATOM 896 N N . LYS A 1 114 ? -7.669 -15.773 10.386 1.00 84.75 114 LYS A N 1
ATOM 897 C CA . LYS A 1 114 ? -8.491 -16.944 10.091 1.00 84.75 114 LYS A CA 1
ATOM 898 C C . LYS A 1 114 ? -8.984 -17.611 11.380 1.00 84.75 114 LYS A C 1
ATOM 900 O O . LYS A 1 114 ? -8.212 -17.829 12.307 1.00 84.75 114 LYS A O 1
ATOM 905 N N . ASP A 1 115 ? -10.276 -17.942 11.412 1.00 84.12 115 ASP A N 1
ATOM 906 C CA . ASP A 1 115 ? -10.961 -18.643 12.511 1.00 84.12 115 ASP A CA 1
ATOM 907 C C . ASP A 1 115 ? -10.900 -17.956 13.897 1.00 84.12 115 ASP A C 1
ATOM 909 O O . ASP A 1 115 ? -11.323 -18.532 14.902 1.00 84.12 115 ASP A O 1
ATOM 913 N N . GLU A 1 116 ? -10.454 -16.699 13.959 1.00 90.50 116 GLU A N 1
ATOM 914 C CA . GLU A 1 116 ? -10.358 -15.894 15.177 1.00 90.50 116 GLU A CA 1
ATOM 915 C C . GLU A 1 116 ? -11.395 -14.754 15.165 1.00 90.50 116 GLU A C 1
ATOM 917 O O . GLU A 1 116 ? -11.754 -14.239 14.103 1.00 90.50 116 GLU A O 1
ATOM 922 N N . PRO A 1 117 ? -11.909 -14.320 16.333 1.00 92.56 117 PRO A N 1
ATOM 923 C CA . PRO A 1 117 ? -12.790 -13.159 16.394 1.00 92.56 117 PRO A CA 1
ATOM 924 C C . PRO A 1 117 ? -12.051 -11.885 15.967 1.00 92.56 117 PRO A C 1
ATOM 926 O O . PRO A 1 117 ? -10.877 -11.691 16.293 1.00 92.56 117 PRO A O 1
ATOM 929 N N . LEU A 1 118 ? -12.775 -10.974 15.313 1.00 93.44 118 LEU A N 1
ATOM 930 C CA . LEU A 1 118 ? -12.253 -9.671 14.919 1.00 93.44 118 LEU A CA 1
ATOM 931 C C . LEU A 1 118 ? -11.790 -8.894 16.149 1.00 93.44 118 LEU A C 1
ATOM 933 O O . LEU A 1 118 ? -12.504 -8.791 17.155 1.00 93.44 118 LEU A O 1
ATOM 937 N N . ARG A 1 119 ? -10.601 -8.309 16.049 1.00 94.69 119 ARG A N 1
ATOM 938 C CA . ARG A 1 119 ? -10.037 -7.426 17.071 1.00 94.69 119 ARG A CA 1
ATOM 939 C C . ARG A 1 119 ? -10.131 -5.988 16.578 1.00 94.69 119 ARG A C 1
ATOM 941 O O . ARG A 1 119 ? -10.129 -5.737 15.377 1.00 94.69 119 ARG A O 1
ATOM 948 N N . TYR A 1 120 ? -10.254 -5.047 17.502 1.00 94.81 120 TYR A N 1
ATOM 949 C CA . TYR A 1 120 ? -10.551 -3.659 17.170 1.00 94.81 120 TYR A CA 1
ATOM 950 C C . TYR A 1 120 ? -9.763 -2.699 18.050 1.00 94.81 120 TYR A C 1
ATOM 952 O O . TYR A 1 120 ? -9.675 -2.886 19.265 1.00 94.81 120 TYR A O 1
ATOM 960 N N . GLN A 1 121 ? -9.236 -1.650 17.425 1.00 94.31 121 GLN A N 1
ATOM 961 C CA . GLN A 1 121 ? -8.607 -0.528 18.101 1.00 94.31 121 GLN A CA 1
ATOM 962 C C . GLN A 1 121 ? -9.097 0.783 17.488 1.00 94.31 121 GLN A C 1
ATOM 964 O O . GLN A 1 121 ? -9.145 0.928 16.268 1.00 94.31 121 GLN A O 1
ATOM 969 N N . SER A 1 122 ? -9.394 1.745 18.362 1.00 94.06 122 SER A N 1
ATOM 970 C CA . SER A 1 122 ? -9.696 3.123 17.987 1.00 94.06 122 SER A CA 1
ATOM 971 C C . SER A 1 122 ? -8.568 4.047 18.417 1.00 94.06 122 SER A C 1
ATOM 973 O O . SER A 1 122 ? -8.053 3.935 19.536 1.00 94.06 122 SER A O 1
ATOM 975 N N . VAL A 1 123 ? -8.179 4.961 17.537 1.00 92.94 123 VAL A N 1
ATOM 976 C CA . VAL A 1 123 ? -7.176 5.991 17.798 1.00 92.94 123 VAL A CA 1
ATOM 977 C C . VAL A 1 123 ? -7.815 7.350 17.556 1.00 92.94 123 VAL A C 1
ATOM 979 O O . VAL A 1 123 ? -8.135 7.701 16.422 1.00 92.94 123 VAL A O 1
ATOM 982 N N . GLU A 1 124 ? -7.972 8.144 18.615 1.00 92.81 124 GLU A N 1
ATOM 983 C CA . GLU A 1 124 ? -8.390 9.543 18.492 1.00 92.81 124 GLU A CA 1
ATOM 984 C C . GLU A 1 124 ? -7.275 10.349 17.816 1.00 92.81 124 GLU A C 1
ATOM 986 O O . GLU A 1 124 ? -6.235 10.647 18.407 1.00 92.81 124 GLU A O 1
ATOM 991 N N . VAL A 1 125 ? -7.486 10.690 16.549 1.00 91.00 125 VAL A N 1
ATOM 992 C CA . VAL A 1 125 ? -6.542 11.459 15.744 1.00 91.00 125 VAL A CA 1
ATOM 993 C C . VAL A 1 125 ? -7.317 12.276 14.726 1.00 91.00 125 VAL A C 1
ATOM 995 O O . VAL A 1 125 ? -8.132 11.761 13.962 1.00 91.00 125 VAL A O 1
ATOM 998 N N . SER A 1 126 ? -7.055 13.582 14.692 1.00 88.31 126 SER A N 1
ATOM 999 C CA . SER A 1 126 ? -7.681 14.436 13.691 1.00 88.31 126 SER A CA 1
ATOM 1000 C C . SER A 1 126 ? -7.137 14.104 12.299 1.00 88.31 126 SER A C 1
ATOM 1002 O O . SER A 1 126 ? -5.955 13.791 12.134 1.00 88.31 126 SER A O 1
ATOM 1004 N N . GLN A 1 127 ? -7.950 14.275 11.253 1.00 84.12 127 GLN A N 1
ATOM 1005 C CA . GLN A 1 127 ? -7.442 14.126 9.882 1.00 84.12 127 GLN A CA 1
ATOM 1006 C C . GLN A 1 127 ? -6.284 15.080 9.560 1.00 84.12 127 GLN A C 1
ATOM 1008 O O . GLN A 1 127 ? -5.474 14.793 8.679 1.00 84.12 127 GLN A O 1
ATOM 1013 N N . THR A 1 128 ? -6.191 16.213 10.263 1.00 85.38 128 THR A N 1
ATOM 1014 C CA . THR A 1 128 ? -5.079 17.152 10.090 1.00 85.38 128 THR A CA 1
ATOM 1015 C C . THR A 1 128 ? -3.785 16.541 10.609 1.00 85.38 128 THR A C 1
ATOM 1017 O O . THR A 1 128 ? -2.799 16.517 9.875 1.00 85.38 128 THR A O 1
ATOM 1020 N N . ASP A 1 129 ? -3.797 16.009 11.829 1.00 85.88 129 ASP A N 1
ATOM 1021 C CA . ASP A 1 129 ? -2.612 15.418 12.453 1.00 85.88 129 ASP A CA 1
ATOM 1022 C C . ASP A 1 129 ? -2.177 14.156 11.710 1.00 85.88 129 ASP A C 1
ATOM 1024 O O . ASP A 1 129 ? -1.000 14.012 11.373 1.00 85.88 129 ASP A O 1
ATOM 1028 N N . LEU A 1 130 ? -3.140 13.310 11.327 1.00 89.19 130 LEU A N 1
ATOM 1029 C CA . LEU A 1 130 ? -2.872 12.140 10.498 1.00 89.19 130 LEU A CA 1
ATOM 1030 C C . LEU A 1 130 ? -2.215 12.545 9.173 1.00 89.19 130 LEU A C 1
ATOM 1032 O O . LEU A 1 130 ? -1.170 12.016 8.796 1.00 89.19 130 LEU A O 1
ATOM 1036 N N . LYS A 1 131 ? -2.775 13.535 8.469 1.00 87.94 131 LYS A N 1
ATOM 1037 C CA . LYS A 1 131 ? -2.215 14.022 7.203 1.00 87.94 131 LYS A CA 1
ATOM 1038 C C . LYS A 1 131 ? -0.811 14.598 7.375 1.00 87.94 131 LYS A C 1
ATOM 1040 O O . LYS A 1 131 ? 0.024 14.415 6.486 1.00 87.94 131 LYS A O 1
ATOM 1045 N N . VAL A 1 132 ? -0.538 15.288 8.481 1.00 84.00 132 VAL A N 1
ATOM 1046 C CA . VAL A 1 132 ? 0.802 15.798 8.797 1.00 84.00 132 VAL A CA 1
ATOM 1047 C C . VAL A 1 132 ? 1.787 14.641 8.953 1.00 84.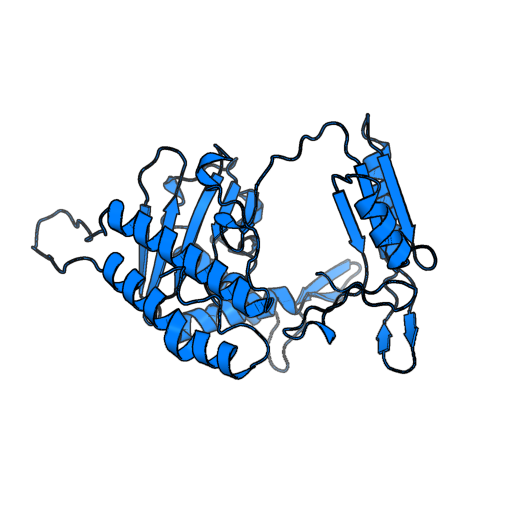00 132 VAL A C 1
ATOM 1049 O O . VAL A 1 132 ? 2.828 14.664 8.290 1.00 84.00 132 VAL A O 1
ATOM 1052 N N . ALA A 1 133 ? 1.440 13.614 9.734 1.00 85.94 133 ALA A N 1
ATOM 1053 C CA . ALA A 1 133 ? 2.296 12.447 9.927 1.00 85.94 133 ALA A CA 1
ATOM 1054 C C . ALA A 1 133 ? 2.597 11.729 8.605 1.00 85.94 133 ALA A C 1
ATOM 1056 O O . ALA A 1 133 ? 3.760 11.538 8.235 1.00 85.94 133 ALA A O 1
ATOM 1057 N N . LEU A 1 134 ? 1.553 11.461 7.817 1.00 88.31 134 LEU A N 1
ATOM 1058 C CA . LEU A 1 134 ? 1.671 10.838 6.499 1.00 88.31 134 LEU A CA 1
ATOM 1059 C C . LEU A 1 134 ? 2.541 11.661 5.547 1.00 88.31 134 LEU A C 1
ATOM 1061 O O . LEU A 1 134 ? 3.375 11.110 4.834 1.00 88.31 134 LEU A O 1
ATOM 1065 N N . THR A 1 135 ? 2.409 12.988 5.563 1.00 85.44 135 THR A N 1
ATOM 1066 C CA . THR A 1 135 ? 3.197 13.876 4.698 1.00 85.44 135 THR A CA 1
ATOM 1067 C C . THR A 1 135 ? 4.697 13.752 4.978 1.00 85.44 135 THR A C 1
ATOM 1069 O O . THR A 1 135 ? 5.505 13.828 4.048 1.00 85.44 135 THR A O 1
ATOM 1072 N N . PHE A 1 136 ? 5.109 13.561 6.234 1.00 85.12 136 PHE A N 1
ATOM 1073 C CA . PHE A 1 136 ? 6.524 13.353 6.554 1.00 85.12 136 PHE A CA 1
ATOM 1074 C C . PHE A 1 136 ? 7.038 12.008 6.042 1.00 85.12 136 PHE A C 1
ATOM 1076 O O . PHE A 1 136 ? 8.120 11.977 5.450 1.00 85.12 136 PHE A O 1
ATOM 1083 N N . ILE A 1 137 ? 6.245 10.945 6.191 1.00 88.62 137 ILE A N 1
ATOM 1084 C CA . ILE A 1 137 ? 6.575 9.614 5.670 1.00 88.62 137 ILE A CA 1
ATOM 1085 C C . ILE A 1 137 ? 6.678 9.658 4.136 1.00 88.62 137 ILE A C 1
ATOM 1087 O O . ILE A 1 137 ? 7.728 9.342 3.575 1.00 88.62 137 ILE A O 1
ATOM 1091 N N . GLN A 1 138 ? 5.650 10.169 3.448 1.00 84.75 138 GLN A N 1
ATOM 1092 C CA . GLN A 1 138 ? 5.625 10.306 1.985 1.00 84.75 138 GLN A CA 1
ATOM 1093 C C . GLN A 1 138 ? 6.815 11.092 1.450 1.00 84.75 138 GLN A C 1
ATOM 1095 O O . GLN A 1 138 ? 7.457 10.674 0.489 1.00 84.75 138 GLN A O 1
ATOM 1100 N N . ASN A 1 139 ? 7.115 12.253 2.040 1.00 79.06 139 ASN A N 1
ATOM 1101 C CA . ASN A 1 139 ? 8.202 13.101 1.557 1.00 79.06 139 ASN A CA 1
ATOM 1102 C C . ASN A 1 139 ? 9.565 12.429 1.702 1.00 79.06 139 ASN A C 1
ATOM 1104 O O . ASN A 1 139 ? 10.473 12.749 0.935 1.00 79.06 139 ASN A O 1
ATOM 1108 N N . TYR A 1 140 ? 9.726 11.547 2.688 1.00 81.38 140 TYR A N 1
ATOM 1109 C CA . TYR A 1 140 ? 10.947 10.774 2.843 1.00 81.38 140 TYR A CA 1
ATOM 1110 C C . TYR A 1 140 ? 11.039 9.680 1.772 1.00 81.38 140 TYR A C 1
ATOM 1112 O O . TYR A 1 140 ? 12.044 9.611 1.066 1.00 81.38 140 TYR A O 1
ATOM 1120 N N . VAL A 1 141 ? 9.967 8.902 1.593 1.00 81.31 141 VAL A N 1
ATOM 1121 C CA . VAL A 1 141 ? 9.906 7.780 0.641 1.00 81.31 141 VAL A CA 1
ATOM 1122 C C . VAL A 1 141 ? 10.003 8.251 -0.814 1.00 81.31 141 VAL A C 1
ATOM 1124 O O . VAL A 1 141 ? 10.837 7.773 -1.576 1.00 81.31 141 VAL A O 1
ATOM 1127 N N . THR A 1 142 ? 9.175 9.215 -1.216 1.00 73.00 142 THR A N 1
ATOM 1128 C CA . THR A 1 142 ? 8.998 9.585 -2.633 1.00 73.00 142 THR A CA 1
ATOM 1129 C C . THR A 1 142 ? 10.107 10.474 -3.185 1.00 73.00 142 THR A C 1
ATOM 1131 O O . THR A 1 142 ? 10.319 10.518 -4.394 1.00 73.00 142 THR A O 1
ATOM 1134 N N . ARG A 1 143 ? 10.833 11.210 -2.334 1.00 65.19 143 ARG A N 1
ATOM 1135 C CA . ARG A 1 143 ? 11.865 12.156 -2.803 1.00 65.19 143 ARG A CA 1
ATOM 1136 C C . ARG A 1 143 ? 13.260 11.556 -2.918 1.00 65.19 143 ARG A C 1
ATOM 1138 O O . ARG A 1 143 ? 14.155 12.267 -3.381 1.00 65.19 143 ARG A O 1
ATOM 1145 N N . GLY A 1 144 ? 13.422 10.286 -2.544 1.00 52.34 144 GLY A N 1
ATOM 1146 C CA . GLY A 1 144 ? 14.649 9.515 -2.696 1.00 52.34 144 GLY A CA 1
ATOM 1147 C C . GLY A 1 144 ? 15.881 10.081 -1.972 1.00 52.34 144 GLY A C 1
ATOM 1148 O O . GLY A 1 144 ? 15.996 11.260 -1.610 1.00 52.34 144 GLY A O 1
ATOM 1149 N N . GLY A 1 145 ? 16.856 9.197 -1.779 1.00 52.06 145 GLY A N 1
ATOM 1150 C CA . GLY A 1 145 ? 18.253 9.558 -1.562 1.00 52.06 145 GLY A CA 1
ATOM 1151 C C . GLY A 1 145 ? 18.788 10.388 -2.727 1.00 52.06 145 GLY A C 1
ATOM 1152 O O . GLY A 1 145 ? 18.689 9.966 -3.871 1.00 52.06 145 GLY A O 1
ATOM 1153 N N . GLN A 1 146 ? 19.394 11.542 -2.472 1.00 43.75 146 GLN A N 1
ATOM 1154 C CA . GLN A 1 146 ? 20.448 12.037 -3.345 1.00 43.75 146 GLN A CA 1
ATOM 1155 C C . GLN A 1 146 ? 21.714 11.215 -3.073 1.00 43.75 146 GLN A C 1
ATOM 1157 O O . GLN A 1 146 ? 22.112 11.048 -1.919 1.00 43.75 146 GLN A O 1
ATOM 1162 N N . GLU A 1 147 ? 22.370 10.719 -4.120 1.00 43.00 147 GLU A N 1
ATOM 1163 C CA . GLU A 1 147 ? 23.725 10.196 -3.972 1.00 43.00 147 GLU A CA 1
ATOM 1164 C C . GLU A 1 147 ? 24.635 11.309 -3.446 1.00 43.00 147 GLU A C 1
ATOM 1166 O O . GLU A 1 147 ? 24.883 12.312 -4.122 1.00 43.00 147 GLU A O 1
ATOM 1171 N N . VAL A 1 148 ? 25.156 11.133 -2.236 1.00 46.34 148 VAL A N 1
ATOM 1172 C CA . VAL A 1 148 ? 26.220 11.981 -1.709 1.00 46.34 148 VAL A CA 1
ATOM 1173 C C . VAL A 1 148 ? 27.506 11.178 -1.789 1.00 46.34 148 VAL A C 1
ATOM 1175 O O . VAL A 1 148 ? 27.718 10.218 -1.048 1.00 46.34 148 VAL A O 1
ATOM 1178 N N . ARG A 1 149 ? 28.381 11.569 -2.718 1.00 46.75 149 ARG A N 1
ATOM 1179 C CA . ARG A 1 149 ? 29.740 11.030 -2.802 1.00 46.75 149 ARG A CA 1
ATOM 1180 C C . ARG A 1 149 ? 30.594 11.694 -1.730 1.00 46.75 149 ARG A C 1
ATOM 1182 O O . ARG A 1 149 ? 31.044 12.823 -1.907 1.00 46.75 149 ARG A O 1
ATOM 1189 N N . SER A 1 150 ? 30.842 10.973 -0.643 1.00 41.59 150 SER A N 1
ATOM 1190 C CA . SER A 1 150 ? 31.803 11.360 0.391 1.00 41.59 150 SER A CA 1
ATOM 1191 C C . SER A 1 150 ? 32.767 10.206 0.635 1.00 41.59 150 SER A C 1
ATOM 1193 O O . SER A 1 150 ? 32.352 9.110 0.991 1.00 41.59 150 SER A O 1
ATOM 1195 N N . GLY A 1 151 ? 34.067 10.449 0.441 1.00 43.69 151 GLY A N 1
ATOM 1196 C CA . GLY A 1 151 ? 35.123 9.545 0.912 1.00 43.69 151 GLY A CA 1
ATOM 1197 C C . GLY A 1 151 ? 35.128 8.134 0.309 1.00 43.69 151 GLY A C 1
ATOM 1198 O O . GLY A 1 151 ? 35.316 7.174 1.042 1.00 43.69 151 GLY A O 1
ATOM 1199 N N . GLY A 1 152 ? 34.950 7.995 -1.009 1.00 38.31 152 GLY A N 1
ATOM 1200 C CA . GLY A 1 152 ? 35.152 6.715 -1.710 1.00 38.31 152 GLY A CA 1
ATOM 1201 C C . GLY A 1 152 ? 33.969 5.738 -1.687 1.00 38.31 152 GLY A C 1
ATOM 1202 O O . GLY A 1 152 ? 34.101 4.647 -2.231 1.00 38.31 152 GLY A O 1
ATOM 1203 N N . GLY A 1 153 ? 32.822 6.132 -1.126 1.00 37.66 153 GLY A N 1
ATOM 1204 C CA . GLY A 1 153 ? 31.559 5.393 -1.202 1.00 37.66 153 GLY A CA 1
ATOM 1205 C C . GLY A 1 153 ? 30.406 6.263 -1.709 1.00 37.66 153 GLY A C 1
ATOM 1206 O O . GLY A 1 153 ? 30.448 7.494 -1.620 1.00 37.66 153 GLY A O 1
ATOM 1207 N N . VAL A 1 154 ? 29.380 5.611 -2.257 1.00 39.25 154 VAL A N 1
ATOM 1208 C CA . VAL A 1 154 ? 28.089 6.226 -2.587 1.00 39.25 154 VAL A CA 1
ATOM 1209 C C . VAL A 1 154 ? 27.157 5.965 -1.410 1.00 39.25 154 VAL A C 1
ATOM 1211 O O . VAL A 1 154 ? 26.882 4.811 -1.095 1.00 39.25 154 VAL A O 1
ATOM 1214 N N . ALA A 1 155 ? 26.698 7.022 -0.742 1.00 45.72 155 ALA A N 1
ATOM 1215 C CA . ALA A 1 155 ? 25.655 6.923 0.272 1.00 45.72 155 ALA A CA 1
ATOM 1216 C C . ALA A 1 155 ? 24.376 7.575 -0.260 1.00 45.72 155 ALA A C 1
ATOM 1218 O O . ALA A 1 155 ? 24.415 8.696 -0.777 1.00 45.72 155 ALA A O 1
ATOM 1219 N N . LEU A 1 156 ? 23.245 6.885 -0.115 1.00 44.47 156 LEU A N 1
ATOM 1220 C CA . LEU A 1 156 ? 21.926 7.466 -0.340 1.00 44.47 156 LEU A CA 1
ATOM 1221 C C . LEU A 1 156 ? 21.613 8.372 0.853 1.00 44.47 156 LEU A C 1
ATOM 1223 O O . LEU A 1 156 ? 21.276 7.898 1.934 1.00 44.47 156 LEU A O 1
ATOM 1227 N N . ALA A 1 157 ? 21.764 9.683 0.682 1.00 48.94 157 ALA A N 1
ATOM 1228 C CA . ALA A 1 157 ? 21.368 10.656 1.691 1.00 48.94 157 ALA A CA 1
ATOM 1229 C C . ALA A 1 157 ? 20.137 11.395 1.177 1.00 48.94 157 ALA A C 1
ATOM 1231 O O . ALA A 1 157 ? 20.168 11.906 0.066 1.00 48.94 157 ALA A O 1
ATOM 1232 N N . PRO A 1 158 ? 19.036 11.484 1.926 1.00 52.81 158 PRO A N 1
ATOM 1233 C CA . PRO A 1 158 ? 17.788 11.946 1.340 1.00 52.81 158 PRO A CA 1
ATOM 1234 C C . PRO A 1 158 ? 17.914 13.399 0.809 1.00 52.81 158 PRO A C 1
ATOM 1236 O O . PRO A 1 158 ? 18.645 14.227 1.365 1.00 52.81 158 PRO A O 1
ATOM 1239 N N . ARG A 1 159 ? 17.264 13.730 -0.314 1.00 53.31 159 ARG A N 1
ATOM 1240 C CA . ARG A 1 159 ? 17.504 14.985 -1.068 1.00 53.31 159 ARG A CA 1
ATOM 1241 C C . ARG A 1 159 ? 17.097 16.236 -0.265 1.00 53.31 159 ARG A C 1
ATOM 1243 O O . ARG A 1 159 ? 15.922 16.325 0.081 1.00 53.31 159 ARG A O 1
ATOM 1250 N N . PRO A 1 160 ? 17.988 17.174 0.106 1.00 53.44 160 PRO A N 1
ATOM 1251 C CA . PRO A 1 160 ? 17.646 18.234 1.063 1.00 53.44 160 PRO A CA 1
ATOM 1252 C C . PRO A 1 160 ? 16.451 19.080 0.595 1.00 53.44 160 PRO A C 1
ATOM 1254 O O . PRO A 1 160 ? 16.415 19.520 -0.555 1.00 53.44 160 PRO A O 1
ATOM 1257 N N . LEU A 1 161 ? 15.482 19.340 1.479 1.00 55.84 161 LEU A N 1
ATOM 1258 C CA . LEU A 1 161 ? 14.504 20.403 1.232 1.00 55.84 161 LEU A CA 1
ATOM 1259 C C . LEU A 1 161 ? 15.221 21.754 1.391 1.00 55.84 161 LEU A C 1
ATOM 1261 O O . LEU A 1 161 ? 16.070 21.874 2.281 1.00 55.84 161 LEU A O 1
ATOM 1265 N N . PRO A 1 162 ? 14.901 22.778 0.576 1.00 57.84 162 PRO A N 1
ATOM 1266 C CA . PRO A 1 162 ? 15.474 24.110 0.745 1.00 57.84 162 PRO A CA 1
ATOM 1267 C C . PRO A 1 162 ? 15.303 24.589 2.193 1.00 57.84 162 PRO A C 1
ATOM 1269 O O . PRO A 1 162 ? 14.182 24.715 2.682 1.00 57.84 162 PRO A O 1
ATOM 1272 N N . GLY A 1 163 ? 16.419 24.813 2.891 1.00 57.12 163 GLY A N 1
ATOM 1273 C CA . GLY A 1 163 ? 16.425 25.282 4.279 1.00 57.12 163 GLY A CA 1
ATOM 1274 C C . GLY A 1 163 ? 16.203 24.217 5.363 1.00 57.12 163 GLY A C 1
ATOM 1275 O O . GLY A 1 163 ? 15.968 24.603 6.504 1.00 57.12 163 GLY A O 1
ATOM 1276 N N . GLN A 1 164 ? 16.278 22.913 5.063 1.00 59.22 164 GLN A N 1
ATOM 1277 C CA . GLN A 1 164 ? 16.165 21.859 6.085 1.00 59.22 164 GLN A CA 1
ATOM 1278 C C . GLN A 1 164 ? 17.383 20.927 6.129 1.00 59.22 164 GLN A C 1
ATOM 1280 O O . GLN A 1 164 ? 17.835 20.428 5.099 1.00 59.22 164 GLN A O 1
ATOM 1285 N N . ASP A 1 165 ? 17.871 20.658 7.344 1.00 65.81 165 ASP A N 1
ATOM 1286 C CA . ASP A 1 165 ? 18.948 19.700 7.612 1.00 65.81 165 ASP A CA 1
ATOM 1287 C C . ASP A 1 165 ? 18.468 18.255 7.331 1.00 65.81 165 ASP A C 1
ATOM 1289 O O . ASP A 1 165 ? 17.408 17.849 7.830 1.00 65.81 165 ASP A O 1
ATOM 1293 N N . PRO A 1 166 ? 19.216 17.457 6.539 1.00 60.06 166 PRO A N 1
ATOM 1294 C CA . PRO A 1 166 ? 18.938 16.041 6.318 1.00 60.06 166 PRO A CA 1
ATOM 1295 C C . PRO A 1 166 ? 18.717 15.217 7.593 1.00 60.06 166 PRO A C 1
ATOM 1297 O O . PRO A 1 166 ? 17.863 14.329 7.559 1.00 60.06 166 PRO A O 1
ATOM 1300 N N . LYS A 1 167 ? 19.422 15.515 8.698 1.00 67.19 167 LYS A N 1
ATOM 1301 C CA . LYS A 1 167 ? 19.239 14.820 9.987 1.00 67.19 167 LYS A CA 1
ATOM 1302 C C . LYS A 1 167 ? 17.836 15.026 10.539 1.00 67.19 167 LYS A C 1
ATOM 1304 O O . LYS A 1 167 ? 17.141 14.059 10.826 1.00 67.19 167 LYS A O 1
ATOM 1309 N N . THR A 1 168 ? 17.367 16.270 10.544 1.00 77.12 168 THR A N 1
ATOM 1310 C CA . THR A 1 168 ? 16.026 16.610 11.034 1.00 77.12 168 THR A CA 1
ATOM 1311 C C . THR A 1 168 ? 14.925 15.984 10.180 1.00 77.12 168 THR A C 1
ATOM 1313 O O . THR A 1 168 ? 13.821 15.752 10.662 1.00 77.12 168 THR A O 1
ATOM 1316 N N . ARG A 1 169 ? 15.176 15.698 8.895 1.00 75.69 169 ARG A N 1
ATOM 1317 C CA . ARG A 1 169 ? 14.191 14.978 8.078 1.00 75.69 169 ARG A CA 1
ATOM 1318 C C . ARG A 1 169 ? 14.137 13.490 8.419 1.00 75.69 169 ARG A C 1
ATOM 1320 O O . ARG A 1 169 ? 13.035 12.963 8.466 1.00 75.69 169 ARG A O 1
ATOM 1327 N N . LEU A 1 170 ? 15.281 12.838 8.623 1.00 80.75 170 LEU A N 1
ATOM 1328 C CA . LEU A 1 170 ? 15.309 11.429 9.020 1.00 80.75 170 LEU A CA 1
ATOM 1329 C C . LEU A 1 170 ? 14.669 11.235 10.401 1.00 80.75 170 LEU A C 1
ATOM 1331 O O . LEU A 1 170 ? 13.824 10.368 10.560 1.00 80.75 170 LEU A O 1
ATOM 1335 N N . GLU A 1 171 ? 14.979 12.118 11.351 1.00 85.12 171 GLU A N 1
ATOM 1336 C CA . GLU A 1 171 ? 14.347 12.130 12.676 1.00 85.12 171 GLU A CA 1
ATOM 1337 C C . GLU A 1 171 ? 12.827 12.306 12.580 1.00 85.12 171 GLU A C 1
ATOM 1339 O O . GLU A 1 171 ? 12.078 11.543 13.178 1.00 85.12 171 GLU A O 1
ATOM 1344 N N . ARG A 1 172 ? 12.343 13.269 11.780 1.00 85.69 172 ARG A N 1
ATOM 1345 C CA . ARG A 1 172 ? 10.897 13.428 11.563 1.00 85.69 172 ARG A CA 1
ATOM 1346 C C . ARG A 1 172 ? 10.281 12.224 10.864 1.00 85.69 172 ARG A C 1
ATOM 1348 O O . ARG A 1 172 ? 9.146 11.894 11.171 1.00 85.69 172 ARG A O 1
ATOM 1355 N N . PHE A 1 173 ? 10.982 11.593 9.929 1.00 89.44 173 PHE A N 1
ATOM 1356 C CA . PHE A 1 173 ? 10.499 10.359 9.323 1.00 89.44 173 PHE A CA 1
ATOM 1357 C C . PHE A 1 173 ? 10.305 9.280 10.392 1.00 89.44 173 PHE A C 1
ATOM 1359 O O . PHE A 1 173 ? 9.197 8.772 10.497 1.00 89.44 173 PHE A O 1
ATOM 1366 N N . TRP A 1 174 ? 11.312 9.010 11.228 1.00 89.81 174 TRP A N 1
ATOM 1367 C CA . TRP A 1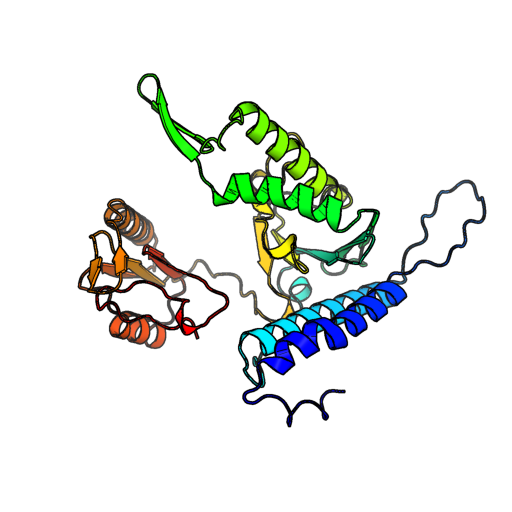 174 ? 11.206 7.998 12.280 1.00 89.81 174 TRP A CA 1
ATOM 1368 C C . TRP A 1 174 ? 10.102 8.301 13.284 1.00 89.81 174 TRP A C 1
ATOM 1370 O O . TRP A 1 174 ? 9.263 7.443 13.487 1.00 89.81 174 TRP A O 1
ATOM 1380 N N . ILE A 1 175 ? 10.013 9.530 13.805 1.00 91.25 175 ILE A N 1
ATOM 1381 C CA . ILE A 1 175 ? 8.965 9.908 14.771 1.00 91.25 175 ILE A CA 1
ATOM 1382 C C . ILE A 1 175 ? 7.558 9.655 14.210 1.00 91.25 175 ILE A C 1
ATOM 1384 O O . ILE A 1 175 ? 6.686 9.164 14.916 1.00 91.25 175 ILE A O 1
ATOM 1388 N N . ASN A 1 176 ? 7.319 10.007 12.943 1.00 92.56 176 ASN A N 1
ATOM 1389 C CA . ASN A 1 176 ? 5.998 9.820 12.337 1.00 92.56 176 ASN A CA 1
ATOM 1390 C C . ASN A 1 176 ? 5.765 8.369 11.894 1.00 92.56 176 ASN A C 1
ATOM 1392 O O . ASN A 1 176 ? 4.626 7.917 11.890 1.00 92.56 176 ASN A O 1
ATOM 1396 N N . SER A 1 177 ? 6.826 7.652 11.520 1.00 94.62 177 SER A N 1
ATOM 1397 C CA . SER A 1 177 ? 6.773 6.231 11.173 1.00 94.62 177 SER A CA 1
ATOM 1398 C C . SER A 1 177 ? 6.460 5.368 12.398 1.00 94.62 177 SER A C 1
ATOM 1400 O O . SER A 1 177 ? 5.568 4.529 12.332 1.00 94.62 177 SER A O 1
ATOM 1402 N N . GLU A 1 178 ? 7.114 5.653 13.525 1.00 95.25 178 GLU A N 1
ATOM 1403 C CA . GLU A 1 178 ? 6.868 5.054 14.841 1.00 95.25 178 GLU A CA 1
ATOM 1404 C C . GLU A 1 178 ? 5.460 5.361 15.334 1.00 95.25 178 GLU A C 1
ATOM 1406 O O . GLU A 1 178 ? 4.696 4.451 15.626 1.00 95.25 178 GLU A O 1
ATOM 1411 N N . GLN A 1 179 ? 5.036 6.625 15.274 1.00 94.06 179 GLN A N 1
ATOM 1412 C CA . GLN A 1 179 ? 3.664 6.987 15.622 1.00 94.06 179 GLN A CA 1
ATOM 1413 C C . GLN A 1 179 ? 2.616 6.247 14.768 1.00 94.06 179 GLN A C 1
ATOM 1415 O O . GLN A 1 179 ? 1.565 5.860 15.271 1.00 94.06 179 GLN A O 1
ATOM 1420 N N . MET A 1 180 ? 2.881 6.044 13.476 1.00 94.75 180 MET A N 1
ATOM 1421 C CA . MET A 1 180 ? 1.978 5.299 12.599 1.00 94.75 180 MET A CA 1
ATOM 1422 C C . MET A 1 180 ? 1.989 3.794 12.905 1.00 94.75 180 MET A C 1
ATOM 1424 O O . MET A 1 180 ? 0.933 3.162 12.869 1.00 94.75 180 MET A O 1
ATOM 1428 N N . TYR A 1 181 ? 3.154 3.228 13.232 1.00 96.00 181 TYR A N 1
ATOM 1429 C CA . TYR A 1 181 ? 3.277 1.855 13.720 1.00 96.00 181 TYR A CA 1
ATOM 1430 C C . TYR A 1 181 ? 2.462 1.651 15.004 1.00 96.00 181 TYR A C 1
ATOM 1432 O O . TYR A 1 181 ? 1.667 0.713 15.081 1.00 96.00 181 TYR A O 1
ATOM 1440 N N . ASP A 1 182 ? 2.575 2.577 15.957 1.00 95.62 182 ASP A N 1
ATOM 1441 C CA . ASP A 1 182 ? 1.840 2.560 17.224 1.00 95.62 182 ASP A CA 1
ATOM 1442 C C . ASP A 1 182 ? 0.322 2.608 17.031 1.00 95.62 182 ASP A C 1
ATOM 1444 O O . ASP A 1 182 ? -0.434 2.002 17.791 1.00 95.62 182 ASP A O 1
ATOM 1448 N N . TRP A 1 183 ? -0.145 3.340 16.019 1.00 94.88 183 TRP A N 1
ATOM 1449 C CA . TRP A 1 183 ? -1.570 3.446 15.715 1.00 94.88 183 TRP A CA 1
ATOM 1450 C C . TRP A 1 183 ? -2.129 2.217 15.002 1.00 94.88 183 TRP A C 1
ATOM 1452 O O . TRP A 1 183 ? -3.272 1.843 15.256 1.00 94.88 183 TRP A O 1
ATOM 1462 N N . LEU A 1 184 ? -1.357 1.617 14.093 1.00 95.31 184 LEU A N 1
ATOM 1463 C CA . LEU A 1 184 ? -1.859 0.588 13.179 1.00 95.31 184 LEU A CA 1
ATOM 1464 C C . LEU A 1 184 ? -1.507 -0.840 13.600 1.00 95.31 184 LEU A C 1
ATOM 1466 O O . LEU A 1 184 ? -2.345 -1.728 13.466 1.00 95.31 184 LEU A O 1
ATOM 1470 N N . VAL A 1 185 ? -0.278 -1.071 14.064 1.00 96.12 185 VAL A N 1
ATOM 1471 C CA . VAL A 1 185 ? 0.305 -2.416 14.195 1.00 96.12 185 VAL A CA 1
ATOM 1472 C C . VAL A 1 185 ? 0.533 -2.794 15.653 1.00 96.12 185 VAL A C 1
ATOM 1474 O O . VAL A 1 185 ? 0.095 -3.866 16.071 1.00 96.12 185 VAL A O 1
ATOM 1477 N N . ALA A 1 186 ? 1.140 -1.908 16.448 1.00 96.25 186 ALA A N 1
ATOM 1478 C CA . ALA A 1 186 ? 1.492 -2.185 17.844 1.00 96.25 186 ALA A CA 1
ATOM 1479 C C . ALA A 1 186 ? 0.338 -2.745 18.711 1.00 96.25 186 ALA A C 1
ATOM 1481 O O . ALA A 1 186 ? 0.589 -3.664 19.495 1.00 96.25 186 ALA A O 1
ATOM 1482 N N . PRO A 1 187 ? -0.934 -2.298 18.574 1.00 96.44 187 PRO A N 1
ATOM 1483 C CA . PRO A 1 187 ? -2.047 -2.834 19.366 1.00 96.44 187 PRO A CA 1
ATOM 1484 C C . PRO A 1 187 ? -2.313 -4.327 19.130 1.00 96.44 187 PRO A C 1
ATOM 1486 O O . PRO A 1 187 ? -2.957 -4.980 19.954 1.00 96.44 187 PRO A O 1
ATOM 1489 N N . PHE A 1 188 ? -1.831 -4.862 18.007 1.00 9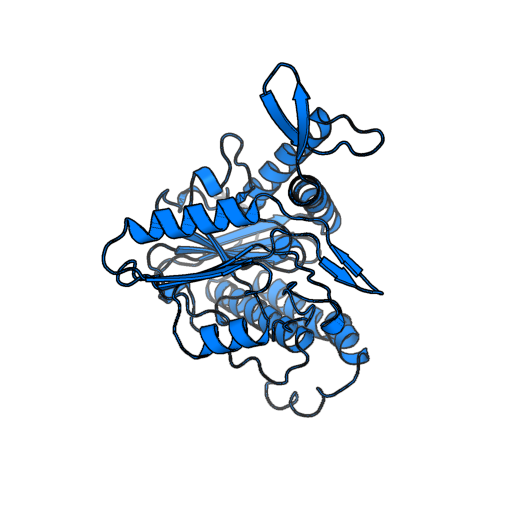5.81 188 PHE A N 1
ATOM 1490 C CA . PHE A 1 188 ? -2.074 -6.230 17.567 1.00 95.81 188 PHE A CA 1
ATOM 1491 C C . PHE A 1 188 ? -0.807 -7.090 17.532 1.00 95.81 188 PHE A C 1
ATOM 1493 O O . PHE A 1 188 ? -0.901 -8.280 17.254 1.00 95.81 188 PHE A O 1
ATOM 1500 N N . GLU A 1 189 ? 0.360 -6.535 17.867 1.00 93.56 189 GLU A N 1
ATOM 1501 C CA . GLU A 1 189 ? 1.654 -7.217 17.734 1.00 93.56 189 GLU A CA 1
ATOM 1502 C C . GLU A 1 189 ? 1.728 -8.528 18.531 1.00 93.56 189 GLU A C 1
ATOM 1504 O O . GLU A 1 189 ? 2.342 -9.493 18.090 1.00 93.56 189 GLU A O 1
ATOM 1509 N N . THR A 1 190 ? 1.021 -8.626 19.660 1.00 94.69 190 THR A N 1
ATOM 1510 C CA . THR A 1 190 ? 0.958 -9.865 20.454 1.00 94.69 190 THR A CA 1
ATOM 1511 C C . THR A 1 190 ? 0.259 -11.032 19.753 1.00 94.69 190 THR A C 1
ATOM 1513 O O . THR A 1 190 ? 0.330 -12.154 20.250 1.00 94.69 190 THR A O 1
ATOM 1516 N N . TYR A 1 191 ? -0.465 -10.769 18.664 1.00 92.94 191 TYR A N 1
ATOM 1517 C CA . TYR A 1 191 ? -1.166 -11.777 17.867 1.00 92.94 191 TYR A CA 1
ATOM 1518 C C . TYR A 1 191 ? -0.411 -12.151 16.589 1.00 92.94 191 TYR A C 1
ATOM 1520 O O . TYR A 1 191 ? -0.873 -13.042 15.884 1.00 92.94 191 TYR A O 1
ATOM 1528 N N . LEU A 1 192 ? 0.703 -11.476 16.290 1.00 92.88 192 LEU A N 1
ATOM 1529 C CA . LEU A 1 192 ? 1.485 -11.689 15.077 1.00 92.88 192 LEU A CA 1
ATOM 1530 C C . LEU A 1 192 ? 2.602 -12.704 15.309 1.00 92.88 192 LEU A C 1
ATOM 1532 O O . LEU A 1 192 ? 3.155 -12.815 16.408 1.00 92.88 192 LEU A O 1
ATOM 1536 N N . THR A 1 193 ? 2.979 -13.402 14.242 1.00 89.88 193 THR A N 1
ATOM 1537 C CA . THR A 1 193 ? 4.171 -14.256 14.200 1.00 89.88 193 THR A CA 1
ATOM 1538 C C . THR A 1 193 ? 5.094 -13.835 13.052 1.00 89.88 193 THR A C 1
ATOM 1540 O O . THR A 1 193 ? 4.636 -13.280 12.059 1.00 89.88 193 THR A O 1
ATOM 1543 N N . GLU A 1 194 ? 6.408 -14.050 13.186 1.00 84.69 194 GLU A N 1
ATOM 1544 C CA . GLU A 1 194 ? 7.409 -13.572 12.204 1.00 84.69 194 GLU A CA 1
ATOM 1545 C C . GLU A 1 194 ? 7.218 -14.164 10.792 1.00 84.69 194 GLU A C 1
ATOM 1547 O O . GLU A 1 194 ? 7.620 -13.555 9.804 1.00 84.69 194 GLU A O 1
ATOM 1552 N N . ASP A 1 195 ? 6.577 -15.331 10.680 1.00 84.31 195 ASP A N 1
ATOM 1553 C CA . ASP A 1 195 ? 6.341 -16.001 9.397 1.00 84.31 195 ASP A CA 1
ATOM 1554 C C . ASP A 1 195 ? 5.058 -15.519 8.685 1.00 84.31 195 ASP A C 1
ATOM 1556 O O . ASP A 1 195 ? 4.814 -15.922 7.547 1.00 84.31 195 ASP A O 1
ATOM 1560 N N . GLU A 1 196 ? 4.222 -14.688 9.321 1.00 85.56 196 GLU A N 1
ATOM 1561 C CA . GLU A 1 196 ? 2.938 -14.230 8.768 1.00 85.56 196 GLU A CA 1
ATOM 1562 C C . GLU A 1 196 ? 3.080 -13.152 7.683 1.00 85.56 196 GLU A C 1
ATOM 1564 O O . GLU A 1 196 ? 3.998 -12.321 7.676 1.00 85.56 196 GLU A O 1
ATOM 1569 N N . THR A 1 197 ? 2.097 -13.126 6.778 1.00 89.50 197 THR A N 1
ATOM 1570 C CA . THR A 1 197 ? 1.915 -12.019 5.834 1.00 89.50 197 THR A CA 1
ATOM 1571 C C . THR A 1 197 ? 0.935 -11.006 6.408 1.00 89.50 197 THR A C 1
ATOM 1573 O O . THR A 1 197 ? -0.243 -11.302 6.605 1.00 89.50 197 THR A O 1
ATOM 1576 N N . LEU A 1 198 ? 1.397 -9.779 6.634 1.00 93.06 198 LEU A N 1
ATOM 1577 C CA . LEU A 1 198 ? 0.539 -8.669 7.025 1.00 93.06 198 LEU A CA 1
ATOM 1578 C C . LEU A 1 198 ? -0.095 -8.062 5.776 1.00 93.06 198 LEU A C 1
ATOM 1580 O O . LEU A 1 198 ? 0.584 -7.443 4.950 1.00 93.06 198 LEU A O 1
ATOM 1584 N N . VAL A 1 199 ? -1.404 -8.233 5.637 1.00 91.19 199 VAL A N 1
ATOM 1585 C CA . VAL A 1 199 ? -2.178 -7.698 4.517 1.00 91.19 199 VAL A CA 1
ATOM 1586 C C . VAL A 1 199 ? -2.881 -6.429 4.973 1.00 91.19 199 VAL A C 1
ATOM 1588 O O . VAL A 1 199 ? -3.706 -6.451 5.882 1.00 91.19 199 VAL A O 1
ATOM 1591 N N . PHE A 1 200 ? -2.592 -5.305 4.328 1.00 92.25 200 PHE A N 1
ATOM 1592 C CA . PHE A 1 200 ? -3.221 -4.032 4.662 1.00 92.25 200 PHE A CA 1
ATOM 1593 C C . PHE A 1 200 ? -4.300 -3.662 3.646 1.00 92.25 200 PHE A C 1
ATOM 1595 O O . PHE A 1 200 ? -4.021 -3.453 2.460 1.00 92.25 200 PHE A O 1
ATOM 1602 N N . VAL A 1 201 ? -5.523 -3.506 4.149 1.00 90.19 201 VAL A N 1
ATOM 1603 C CA . VAL A 1 201 ? -6.663 -2.912 3.451 1.00 90.19 201 VAL A CA 1
ATOM 1604 C C . VAL A 1 201 ? -6.740 -1.445 3.867 1.00 90.19 201 VAL A C 1
ATOM 1606 O O . VAL A 1 201 ? -7.238 -1.084 4.939 1.00 90.19 201 VAL A O 1
ATOM 1609 N N . LEU A 1 202 ? -6.171 -0.582 3.026 1.00 91.00 202 LEU A N 1
ATOM 1610 C CA . LEU A 1 202 ? -5.938 0.819 3.368 1.00 91.00 202 LEU A CA 1
ATOM 1611 C C . LEU A 1 202 ? -7.089 1.733 2.922 1.00 91.00 202 LEU A C 1
ATOM 1613 O O . LEU A 1 202 ? -7.554 1.658 1.783 1.00 91.00 202 LEU A O 1
ATOM 1617 N N . ASP A 1 203 ? -7.520 2.646 3.793 1.00 89.88 203 ASP A N 1
ATOM 1618 C CA . ASP A 1 203 ? -8.564 3.636 3.496 1.00 89.88 203 ASP A CA 1
ATOM 1619 C C . ASP A 1 203 ? -7.981 5.027 3.198 1.00 89.88 203 ASP A C 1
ATOM 1621 O O . ASP A 1 203 ? -7.016 5.489 3.814 1.00 89.88 203 ASP A O 1
ATOM 1625 N N . GLY A 1 204 ? -8.588 5.704 2.221 1.00 87.31 204 GLY A N 1
ATOM 1626 C CA . GLY A 1 204 ? -8.314 7.089 1.864 1.00 87.31 204 GLY A CA 1
ATOM 1627 C C . GLY A 1 204 ? -6.826 7.407 1.701 1.00 87.31 204 GLY A C 1
ATOM 1628 O O . GLY A 1 204 ? -6.107 6.795 0.909 1.00 87.31 204 GLY A O 1
ATOM 1629 N N . ILE A 1 205 ? -6.357 8.403 2.459 1.00 86.81 205 ILE A N 1
ATOM 1630 C CA . ILE A 1 205 ? -4.981 8.907 2.371 1.00 86.81 205 ILE A CA 1
ATOM 1631 C C . ILE A 1 205 ? -3.929 7.895 2.844 1.00 86.81 205 ILE A C 1
ATOM 1633 O O . ILE A 1 205 ? -2.764 8.058 2.487 1.00 86.81 205 ILE A O 1
ATOM 1637 N N . LEU A 1 206 ? -4.295 6.841 3.580 1.00 89.88 206 LEU A N 1
ATOM 1638 C CA . LEU A 1 206 ? -3.340 5.823 4.034 1.00 89.88 206 LEU A CA 1
ATOM 1639 C C . LEU A 1 206 ? -2.785 4.987 2.875 1.00 89.88 206 LEU A C 1
ATOM 1641 O O . LEU A 1 206 ? -1.630 4.577 2.938 1.00 89.88 206 LEU A O 1
ATOM 1645 N N . ARG A 1 207 ? -3.530 4.844 1.766 1.00 87.38 207 ARG A N 1
ATOM 1646 C CA . ARG A 1 207 ? -3.099 4.116 0.548 1.00 87.38 207 ARG A CA 1
ATOM 1647 C C . ARG A 1 207 ? -1.822 4.660 -0.097 1.00 87.38 207 ARG A C 1
ATOM 1649 O O . ARG A 1 207 ? -1.226 4.021 -0.952 1.00 87.38 207 ARG A O 1
ATOM 1656 N N . SER A 1 208 ? -1.424 5.869 0.278 1.00 82.50 208 SER A N 1
ATOM 1657 C CA . SER A 1 208 ? -0.240 6.545 -0.250 1.00 82.50 208 SER A CA 1
ATOM 1658 C C . SER A 1 208 ? 1.054 6.214 0.501 1.00 82.50 208 SER A C 1
ATOM 1660 O O . SER A 1 208 ? 2.116 6.713 0.121 1.00 82.50 208 SER A O 1
ATOM 1662 N N . ILE A 1 209 ? 0.975 5.427 1.579 1.00 85.69 209 ILE A N 1
ATOM 1663 C CA . ILE A 1 209 ? 2.131 5.029 2.377 1.00 85.69 209 ILE A CA 1
ATOM 1664 C C . ILE A 1 209 ? 2.448 3.559 2.140 1.00 85.69 209 ILE A C 1
ATOM 1666 O O . ILE A 1 209 ? 1.571 2.712 2.313 1.00 85.69 209 ILE A O 1
ATOM 1670 N N . PRO A 1 210 ? 3.706 3.223 1.829 1.00 87.94 210 PRO A N 1
ATOM 1671 C CA . PRO A 1 210 ? 4.139 1.838 1.886 1.00 87.94 210 PRO A CA 1
ATOM 1672 C C . PRO A 1 210 ? 4.222 1.388 3.350 1.00 87.94 210 PRO A C 1
ATOM 1674 O O . PRO A 1 210 ? 5.123 1.806 4.068 1.00 87.94 210 PRO A O 1
ATOM 1677 N N . MET A 1 211 ? 3.312 0.524 3.806 1.00 93.38 211 MET A N 1
ATOM 1678 C CA . MET A 1 211 ? 3.312 0.046 5.205 1.00 93.38 211 MET A CA 1
ATOM 1679 C C . MET A 1 211 ? 4.605 -0.689 5.593 1.00 93.38 211 MET A C 1
ATOM 1681 O O . MET A 1 211 ? 4.974 -0.736 6.760 1.00 93.38 211 MET A O 1
ATOM 1685 N N . SER A 1 212 ? 5.367 -1.160 4.605 1.00 92.94 212 SER A N 1
ATOM 1686 C CA . SER A 1 212 ? 6.708 -1.722 4.779 1.00 92.94 212 SER A CA 1
ATOM 1687 C C . SER A 1 212 ? 7.713 -0.786 5.461 1.00 92.94 212 SER A C 1
ATOM 1689 O O . SER A 1 212 ? 8.678 -1.278 6.041 1.00 92.94 212 SER A O 1
ATOM 1691 N N . VAL A 1 213 ? 7.517 0.540 5.403 1.00 93.06 213 VAL A N 1
ATOM 1692 C CA . VAL A 1 213 ? 8.450 1.521 5.997 1.00 93.06 213 VAL A CA 1
ATOM 1693 C C . VAL A 1 213 ? 8.085 1.940 7.419 1.00 93.06 213 VAL A C 1
ATOM 1695 O O . VAL A 1 213 ? 8.788 2.783 7.987 1.00 93.06 213 VAL A O 1
ATOM 1698 N N . LEU A 1 214 ? 6.996 1.399 7.977 1.00 95.12 214 LEU A N 1
ATOM 1699 C CA . LEU A 1 214 ? 6.644 1.622 9.377 1.00 95.12 214 LEU A CA 1
ATOM 1700 C C . LEU A 1 214 ? 7.760 1.088 10.274 1.00 95.12 214 LEU A C 1
ATOM 1702 O O . LEU A 1 214 ? 8.300 0.022 10.000 1.00 95.12 214 LEU A O 1
ATOM 1706 N N . TYR A 1 215 ? 8.142 1.857 11.287 1.00 94.38 215 TYR A N 1
ATOM 1707 C CA . TYR A 1 215 ? 9.301 1.591 12.136 1.00 94.38 215 TYR A CA 1
ATOM 1708 C C . TYR A 1 215 ? 8.834 1.390 13.572 1.00 94.38 215 TYR A C 1
ATOM 1710 O O . TYR A 1 215 ? 8.139 2.255 14.082 1.00 94.38 215 TYR A O 1
ATOM 1718 N N . ASP A 1 216 ? 9.214 0.297 14.224 1.00 93.00 216 ASP A N 1
ATOM 1719 C CA . ASP A 1 216 ? 8.742 -0.041 15.579 1.00 93.00 216 ASP A CA 1
ATOM 1720 C C . ASP A 1 216 ? 9.625 0.518 16.713 1.00 93.00 216 ASP A C 1
ATOM 1722 O O . ASP A 1 216 ? 9.428 0.203 17.884 1.00 93.00 216 ASP A O 1
ATOM 1726 N N . GLY A 1 217 ? 10.625 1.336 16.370 1.00 92.00 217 GLY A N 1
ATOM 1727 C CA . GLY A 1 217 ? 11.651 1.814 17.300 1.00 92.00 217 GLY A CA 1
ATOM 1728 C C . GLY A 1 217 ? 12.985 1.074 17.160 1.00 92.00 217 GLY A C 1
ATOM 1729 O O . GLY A 1 217 ? 14.035 1.656 17.459 1.00 92.00 217 GLY A O 1
ATOM 1730 N N . GLU A 1 218 ? 12.979 -0.142 16.606 1.00 91.25 218 GLU A N 1
ATOM 1731 C CA . GLU A 1 218 ? 14.164 -0.982 16.396 1.00 91.25 218 GLU A CA 1
ATOM 1732 C C . GLU A 1 218 ? 14.363 -1.386 14.926 1.00 91.25 218 GLU A C 1
ATOM 1734 O O . GLU A 1 218 ? 15.483 -1.303 14.413 1.00 91.25 218 GLU A O 1
ATOM 1739 N N . GLN A 1 219 ? 13.295 -1.797 14.241 1.00 93.31 219 GLN A N 1
ATOM 1740 C CA . GLN A 1 219 ? 13.295 -2.349 12.886 1.00 93.31 219 GLN A CA 1
ATOM 1741 C C . GLN A 1 219 ? 12.113 -1.821 12.059 1.00 93.31 219 GLN A C 1
ATOM 1743 O O . GLN A 1 219 ? 11.091 -1.367 12.578 1.00 93.31 219 GLN A O 1
ATOM 1748 N N . TYR A 1 220 ? 12.250 -1.865 10.734 1.00 94.62 220 TYR A N 1
ATOM 1749 C CA . TYR A 1 220 ? 11.139 -1.616 9.820 1.00 94.62 220 TYR A CA 1
ATOM 1750 C C . TYR A 1 220 ? 10.236 -2.846 9.704 1.00 94.62 220 TYR A C 1
ATOM 1752 O O . TYR A 1 220 ? 10.699 -3.982 9.779 1.00 94.62 220 TYR A O 1
ATOM 1760 N N . LEU A 1 221 ? 8.951 -2.631 9.421 1.00 94.25 221 LEU A N 1
ATOM 1761 C CA . LEU A 1 221 ? 7.955 -3.698 9.316 1.00 94.25 221 LEU A CA 1
ATOM 1762 C C . LEU A 1 221 ? 8.358 -4.780 8.301 1.00 94.25 221 LEU A C 1
ATOM 1764 O O . LEU A 1 221 ? 8.185 -5.965 8.565 1.00 94.25 221 LEU A O 1
ATOM 1768 N N . ILE A 1 222 ? 8.956 -4.378 7.174 1.00 92.94 222 ILE A N 1
ATOM 1769 C CA . ILE A 1 222 ? 9.441 -5.295 6.126 1.00 92.94 222 ILE A CA 1
ATOM 1770 C C . ILE A 1 222 ? 10.637 -6.157 6.545 1.00 92.94 222 ILE A C 1
ATOM 1772 O O . ILE A 1 222 ? 10.954 -7.135 5.876 1.00 92.94 222 ILE A O 1
ATOM 1776 N N . GLU A 1 223 ? 11.334 -5.783 7.616 1.00 92.62 223 GLU A N 1
ATOM 1777 C CA . GLU A 1 223 ? 12.433 -6.580 8.168 1.00 92.62 223 GLU A CA 1
ATOM 1778 C C . GLU A 1 223 ? 11.918 -7.696 9.085 1.00 92.62 223 GLU A C 1
ATOM 1780 O O . GLU A 1 223 ? 12.655 -8.647 9.335 1.00 92.62 223 GLU A O 1
ATOM 1785 N N . LYS A 1 224 ? 10.668 -7.584 9.561 1.00 91.50 224 LYS A N 1
ATOM 1786 C CA . LYS A 1 224 ? 10.031 -8.524 10.494 1.00 91.50 224 LYS A CA 1
ATOM 1787 C C . LYS A 1 224 ? 8.984 -9.415 9.832 1.00 91.50 224 LYS A C 1
ATOM 1789 O O . LYS A 1 224 ? 8.881 -10.574 10.202 1.00 91.50 224 LYS A O 1
ATOM 1794 N N . TYR A 1 225 ? 8.220 -8.883 8.878 1.00 91.94 225 TYR A N 1
ATOM 1795 C CA . TYR A 1 225 ? 7.068 -9.572 8.298 1.00 91.94 225 TYR A CA 1
ATOM 1796 C C . TYR A 1 225 ? 7.036 -9.464 6.774 1.00 91.94 225 TYR A C 1
ATOM 1798 O O . TYR A 1 225 ? 7.518 -8.492 6.183 1.00 91.94 225 TYR A O 1
ATOM 1806 N N . SER A 1 226 ? 6.367 -10.423 6.132 1.00 90.56 226 SER A N 1
ATOM 1807 C CA . SER A 1 226 ? 5.924 -10.238 4.748 1.00 90.56 226 SER A CA 1
ATOM 1808 C C . SER A 1 226 ? 4.793 -9.209 4.729 1.00 90.56 226 SER A C 1
ATOM 1810 O O . SER A 1 226 ? 3.892 -9.268 5.558 1.00 90.56 226 SER A O 1
ATOM 1812 N N . VAL A 1 227 ? 4.825 -8.244 3.808 1.00 90.50 227 VAL A N 1
ATOM 1813 C CA . VAL A 1 227 ? 3.817 -7.172 3.741 1.00 90.50 227 VAL A CA 1
ATOM 1814 C C . VAL A 1 227 ? 3.155 -7.168 2.371 1.00 90.50 227 VAL A C 1
ATOM 1816 O O . VAL A 1 227 ? 3.836 -7.063 1.351 1.00 90.50 227 VAL A O 1
ATOM 1819 N N . ALA A 1 228 ? 1.826 -7.214 2.356 1.00 87.06 228 ALA A N 1
ATOM 1820 C CA . ALA A 1 228 ? 1.007 -7.079 1.160 1.00 87.06 228 ALA A CA 1
ATOM 1821 C C . ALA A 1 228 ? 0.024 -5.912 1.309 1.00 87.06 228 ALA A C 1
ATOM 1823 O O . ALA A 1 228 ? -0.482 -5.625 2.394 1.00 87.06 228 ALA A O 1
ATOM 1824 N N . LEU A 1 229 ? -0.254 -5.226 0.203 1.00 84.25 229 LEU A N 1
ATOM 1825 C CA . LEU A 1 229 ? -1.251 -4.161 0.137 1.00 84.25 229 LEU A CA 1
ATOM 1826 C C . LEU A 1 229 ? -2.343 -4.594 -0.829 1.00 84.25 229 LEU A C 1
ATOM 1828 O O . LEU A 1 229 ? -2.040 -5.059 -1.927 1.00 84.25 229 LEU A O 1
ATOM 1832 N N . THR A 1 230 ? -3.600 -4.392 -0.453 1.00 76.75 230 THR A N 1
ATOM 1833 C CA . THR A 1 230 ? -4.730 -4.659 -1.343 1.00 76.75 230 THR A CA 1
ATOM 1834 C C . THR A 1 230 ? -5.708 -3.482 -1.332 1.00 76.75 230 THR A C 1
ATOM 1836 O O . THR A 1 230 ? -6.001 -2.931 -0.265 1.00 76.75 230 THR A O 1
ATOM 1839 N N . PRO A 1 231 ? -6.207 -3.047 -2.508 1.00 65.75 231 PRO A N 1
ATOM 1840 C CA . PRO A 1 231 ? -7.216 -1.991 -2.598 1.00 65.75 231 PRO A CA 1
ATOM 1841 C C . PRO A 1 231 ? -8.569 -2.406 -2.001 1.00 65.75 231 PRO A C 1
ATOM 1843 O O . PRO A 1 231 ? -9.413 -1.539 -1.797 1.00 65.75 231 PRO A O 1
ATOM 1846 N N . GLY A 1 232 ? -8.755 -3.701 -1.731 1.00 65.50 232 GLY A N 1
ATOM 1847 C CA . GLY A 1 232 ? -9.911 -4.316 -1.090 1.00 65.50 232 GLY A CA 1
ATOM 1848 C C . GLY A 1 232 ? -9.858 -5.828 -1.309 1.00 65.50 232 GLY A C 1
ATOM 1849 O O . GLY A 1 232 ? -9.451 -6.273 -2.382 1.00 65.50 232 GLY A O 1
ATOM 1850 N N . LEU A 1 233 ? -10.254 -6.632 -0.317 1.00 60.41 233 LEU A N 1
ATOM 1851 C CA . LEU A 1 233 ? -10.132 -8.097 -0.406 1.00 60.41 233 LEU A CA 1
ATOM 1852 C C . LEU A 1 233 ? -10.941 -8.685 -1.567 1.00 60.41 233 LEU A C 1
ATOM 1854 O O . LEU A 1 233 ? -10.528 -9.651 -2.185 1.00 60.41 233 LEU A O 1
ATOM 1858 N N . GLN A 1 234 ? -12.042 -8.027 -1.925 1.00 57.47 234 GLN A N 1
ATOM 1859 C CA . GLN A 1 234 ? -12.955 -8.463 -2.978 1.00 57.47 234 GLN A CA 1
ATOM 1860 C C . GLN A 1 234 ? -12.402 -8.312 -4.405 1.00 57.47 234 GLN A C 1
ATOM 1862 O O . GLN A 1 234 ? -13.079 -8.724 -5.340 1.00 57.47 234 GLN A O 1
ATOM 1867 N N . LEU A 1 235 ? -11.235 -7.681 -4.595 1.00 50.47 235 LEU A N 1
ATOM 1868 C CA . LEU A 1 235 ? -10.713 -7.294 -5.914 1.00 50.47 235 LEU A CA 1
ATOM 1869 C C . LEU A 1 235 ? -9.639 -8.222 -6.478 1.00 50.47 235 LEU A C 1
ATOM 1871 O O . LEU A 1 235 ? -9.358 -8.152 -7.672 1.00 50.47 235 LEU A O 1
ATOM 1875 N N . LEU A 1 236 ? -9.012 -9.040 -5.639 1.00 54.72 236 LEU A N 1
ATOM 1876 C CA . LEU A 1 236 ? -7.885 -9.882 -6.021 1.00 54.72 236 LEU A CA 1
ATOM 1877 C C . LEU A 1 236 ? -8.143 -11.285 -5.490 1.00 54.72 236 LEU A C 1
ATOM 1879 O O . LEU A 1 236 ? -8.472 -11.426 -4.319 1.00 54.72 236 LEU A O 1
ATOM 1883 N N . ASP A 1 237 ? -7.974 -12.289 -6.345 1.00 54.47 237 ASP A N 1
ATOM 1884 C CA . ASP A 1 237 ? -7.881 -13.688 -5.935 1.00 54.47 237 ASP A CA 1
ATOM 1885 C C . ASP A 1 237 ? -6.406 -13.960 -5.596 1.00 54.47 237 ASP A C 1
ATOM 1887 O O . ASP A 1 237 ? -5.568 -13.973 -6.509 1.00 54.47 237 ASP A O 1
ATOM 1891 N N . PRO A 1 238 ? -6.014 -14.027 -4.310 1.00 54.22 238 PRO A N 1
ATOM 1892 C CA . PRO A 1 238 ? -4.622 -14.226 -3.956 1.00 54.22 238 PRO A CA 1
ATOM 1893 C C . PRO A 1 238 ? -4.281 -15.709 -4.105 1.00 54.22 238 PRO A C 1
ATOM 1895 O O . PRO A 1 238 ? -4.253 -16.457 -3.133 1.00 54.22 238 PRO A O 1
ATOM 1898 N N . GLU A 1 239 ? -3.981 -16.147 -5.324 1.00 57.97 239 GLU A N 1
ATOM 1899 C CA . GLU A 1 239 ? -3.416 -17.479 -5.513 1.00 57.97 239 GLU A CA 1
ATOM 1900 C C . GLU A 1 239 ? -1.929 -17.482 -5.112 1.00 57.97 239 GLU A C 1
ATOM 1902 O O . GLU A 1 239 ? -1.140 -16.671 -5.617 1.00 57.97 239 GLU A O 1
ATOM 1907 N N . PRO A 1 240 ? -1.493 -18.400 -4.228 1.00 59.03 240 PRO A N 1
ATOM 1908 C CA . PRO A 1 240 ? -0.081 -18.566 -3.927 1.00 59.03 240 PRO A CA 1
ATOM 1909 C C . PRO A 1 240 ? 0.694 -18.886 -5.205 1.00 59.03 240 PRO A C 1
ATOM 1911 O O . PRO A 1 240 ? 0.393 -19.862 -5.897 1.00 59.03 240 PRO A O 1
ATOM 1914 N N . LEU A 1 241 ? 1.739 -18.104 -5.496 1.00 58.75 241 LEU A N 1
ATOM 1915 C CA . LEU A 1 241 ? 2.646 -18.406 -6.601 1.00 58.75 241 LEU A CA 1
ATOM 1916 C C . LEU A 1 241 ? 3.278 -19.782 -6.369 1.00 58.75 241 LEU A C 1
ATOM 1918 O O . LEU A 1 241 ? 4.150 -19.957 -5.509 1.00 58.75 241 LEU A O 1
ATOM 1922 N N . GLN A 1 242 ? 2.857 -20.769 -7.157 1.00 59.19 242 GLN A N 1
ATOM 1923 C CA . GLN A 1 242 ? 3.522 -22.060 -7.193 1.00 59.19 242 GLN A CA 1
ATOM 1924 C C . GLN A 1 242 ? 4.912 -21.825 -7.788 1.00 59.19 242 GLN A C 1
ATOM 1926 O O . GLN A 1 242 ? 5.054 -21.461 -8.948 1.00 59.19 242 GLN A O 1
ATOM 1931 N N . ARG A 1 243 ? 5.967 -22.003 -6.983 1.00 59.06 243 ARG A N 1
ATOM 1932 C CA . ARG A 1 243 ? 7.364 -21.799 -7.428 1.00 59.06 243 ARG A CA 1
ATOM 1933 C C . ARG A 1 243 ? 7.843 -22.833 -8.460 1.00 59.06 243 ARG A C 1
ATOM 1935 O O . ARG A 1 243 ? 9.026 -22.858 -8.781 1.00 59.06 243 ARG A O 1
ATOM 1942 N N . GLN A 1 244 ? 6.963 -23.717 -8.915 1.00 59.44 244 GLN A N 1
ATOM 1943 C CA . GLN A 1 244 ? 7.227 -24.728 -9.931 1.00 59.44 244 GLN A CA 1
ATOM 1944 C C . GLN A 1 244 ? 6.737 -24.160 -11.270 1.00 59.44 244 GLN A C 1
ATOM 1946 O O . GLN A 1 244 ? 5.624 -23.653 -11.328 1.00 59.44 244 GLN A O 1
ATOM 1951 N N . GLU A 1 245 ? 7.571 -24.219 -12.313 1.00 71.44 245 GLU A N 1
ATOM 1952 C CA . GLU A 1 245 ? 7.264 -23.733 -13.675 1.00 71.44 245 GLU A CA 1
ATOM 1953 C C . GLU A 1 245 ? 7.212 -22.197 -13.856 1.00 71.44 245 GLU A C 1
ATOM 1955 O O . GLU A 1 245 ? 6.329 -21.656 -14.524 1.00 71.44 245 GLU A O 1
ATOM 1960 N N . LEU A 1 246 ? 8.182 -21.459 -13.293 1.00 81.44 246 LEU A N 1
ATOM 1961 C CA . LEU A 1 246 ? 8.236 -20.000 -13.464 1.00 81.44 246 LEU A CA 1
ATOM 1962 C C . LEU A 1 246 ? 8.485 -19.611 -14.930 1.00 81.44 246 LEU A C 1
ATOM 1964 O O . LEU A 1 246 ? 9.529 -19.912 -15.513 1.00 81.44 246 LEU A O 1
ATOM 1968 N N . SER A 1 247 ? 7.556 -18.853 -15.502 1.00 87.38 247 SER A N 1
ATOM 1969 C CA . SER A 1 247 ? 7.704 -18.220 -16.811 1.00 87.38 247 SER A CA 1
ATOM 1970 C C . SER A 1 247 ? 7.712 -16.703 -16.650 1.00 87.38 247 SER A C 1
ATOM 1972 O O . SER A 1 247 ? 6.792 -16.112 -16.083 1.00 87.38 247 SER A O 1
ATOM 1974 N N . ALA A 1 248 ? 8.772 -16.055 -17.129 1.00 91.06 248 ALA A N 1
ATOM 1975 C CA . ALA A 1 248 ? 8.955 -14.618 -16.974 1.00 91.06 248 ALA A CA 1
ATOM 1976 C C . ALA A 1 248 ? 9.015 -13.890 -18.318 1.00 91.06 248 ALA A C 1
ATOM 1978 O O . ALA A 1 248 ? 9.789 -14.256 -19.201 1.00 91.06 248 ALA A O 1
ATOM 1979 N N . LEU A 1 249 ? 8.273 -12.794 -18.438 1.00 94.50 249 LEU A N 1
ATOM 1980 C CA . LEU A 1 249 ? 8.471 -11.803 -19.488 1.00 94.50 249 LEU A CA 1
ATOM 1981 C C . LEU A 1 249 ? 9.148 -10.581 -18.880 1.00 94.50 249 LEU A C 1
ATOM 1983 O O . LEU A 1 249 ? 8.604 -9.928 -17.992 1.00 94.50 249 LEU A O 1
ATOM 1987 N N . THR A 1 250 ? 10.340 -10.265 -19.368 1.00 95.69 250 THR A N 1
ATOM 1988 C CA . THR A 1 250 ? 11.096 -9.091 -18.940 1.00 95.69 250 THR A CA 1
ATOM 1989 C C . THR A 1 250 ? 11.154 -8.067 -20.069 1.00 95.69 250 THR A C 1
ATOM 1991 O O . THR A 1 250 ? 11.341 -8.420 -21.232 1.00 95.69 250 THR A O 1
ATOM 1994 N N . GLY A 1 251 ? 10.950 -6.794 -19.753 1.00 95.94 251 GLY A N 1
ATOM 1995 C CA . GLY A 1 251 ? 10.861 -5.715 -20.731 1.00 95.94 251 GLY A CA 1
ATOM 1996 C C . GLY A 1 251 ? 11.520 -4.445 -20.219 1.00 95.94 251 GLY A C 1
ATOM 1997 O O . GLY A 1 251 ? 11.435 -4.160 -19.028 1.00 95.94 251 GLY A O 1
ATOM 1998 N N . GLY A 1 252 ? 12.160 -3.656 -21.076 1.00 96.19 252 GLY A N 1
ATOM 1999 C CA . GLY A 1 252 ? 12.687 -2.374 -20.622 1.00 96.19 252 GLY A CA 1
ATOM 2000 C C . GLY A 1 252 ? 13.322 -1.493 -21.683 1.00 96.19 252 GLY A C 1
ATOM 2001 O O . GLY A 1 252 ? 13.601 -1.916 -22.807 1.00 96.19 252 GLY A O 1
ATOM 2002 N N . ILE A 1 253 ? 13.562 -0.246 -21.284 1.00 95.88 253 ILE A N 1
ATOM 2003 C CA . ILE A 1 253 ? 14.225 0.782 -22.088 1.00 95.88 253 ILE A CA 1
ATOM 2004 C C . ILE A 1 253 ? 15.425 1.300 -21.304 1.00 95.88 253 ILE A C 1
ATOM 2006 O O . ILE A 1 253 ? 15.264 1.921 -20.256 1.00 95.88 253 ILE A O 1
ATOM 2010 N N . SER A 1 254 ? 16.628 1.053 -21.818 1.00 96.00 254 SER A N 1
ATOM 2011 C CA . SER A 1 254 ? 17.875 1.565 -21.243 1.00 96.00 254 SER A CA 1
ATOM 2012 C C . SER A 1 254 ? 18.362 2.849 -21.913 1.00 96.00 254 SER A C 1
ATOM 2014 O O . SER A 1 254 ? 19.069 3.644 -21.291 1.00 96.00 254 SER A O 1
ATOM 2016 N N . GLU A 1 255 ? 17.991 3.063 -23.174 1.00 94.88 255 GLU A N 1
ATOM 2017 C CA . GLU A 1 255 ? 18.411 4.213 -23.974 1.00 94.88 255 GLU A CA 1
ATOM 2018 C C . GLU A 1 255 ? 17.498 5.430 -23.767 1.00 94.88 255 GLU A C 1
ATOM 2020 O O . GLU A 1 255 ? 16.375 5.322 -23.279 1.00 94.88 255 GLU A O 1
ATOM 2025 N N . GLU A 1 256 ? 17.989 6.612 -24.141 1.00 93.12 256 GLU A N 1
ATOM 2026 C CA . GLU A 1 256 ? 17.143 7.804 -24.194 1.00 93.12 256 GLU A CA 1
ATOM 2027 C C . GLU A 1 256 ? 16.100 7.670 -25.308 1.00 93.12 256 GLU A C 1
ATOM 2029 O O . GLU A 1 256 ? 16.406 7.210 -26.411 1.00 93.12 256 GLU A O 1
ATOM 2034 N N . VAL A 1 257 ? 14.874 8.115 -25.037 1.00 89.44 257 VAL A N 1
ATOM 2035 C CA . VAL A 1 257 ? 13.796 8.139 -26.032 1.00 89.44 257 VAL A CA 1
ATOM 2036 C C . VAL A 1 257 ? 13.215 9.541 -26.074 1.00 89.44 257 VAL A C 1
ATOM 2038 O O . VAL A 1 257 ? 12.878 10.123 -25.044 1.00 89.44 257 VAL A O 1
ATOM 2041 N N . ARG A 1 258 ? 13.138 10.110 -27.276 1.00 86.12 258 ARG A N 1
ATOM 2042 C CA . ARG A 1 258 ? 12.736 11.500 -27.496 1.00 86.12 258 ARG A CA 1
ATOM 2043 C C . ARG A 1 258 ? 11.735 11.587 -28.635 1.00 86.12 258 ARG A C 1
ATOM 2045 O O . ARG A 1 258 ? 11.914 10.930 -29.659 1.00 86.12 258 ARG A O 1
ATOM 2052 N N . ASP A 1 259 ? 10.729 12.431 -28.460 1.00 73.69 259 ASP A N 1
ATOM 2053 C CA . ASP A 1 259 ? 9.779 12.840 -29.496 1.00 73.69 259 ASP A CA 1
ATOM 2054 C C . ASP A 1 259 ? 9.462 14.341 -29.350 1.00 73.69 259 ASP A C 1
ATOM 2056 O O . ASP A 1 259 ? 9.864 14.975 -28.376 1.00 73.69 259 ASP A O 1
ATOM 2060 N N . GLU A 1 260 ? 8.724 14.931 -30.293 1.00 70.62 260 GLU A N 1
ATOM 2061 C CA . GLU A 1 260 ? 8.403 16.364 -30.344 1.00 70.62 260 GLU A CA 1
ATOM 2062 C C . GLU A 1 260 ? 7.758 16.913 -29.056 1.00 70.62 260 GLU A C 1
ATOM 2064 O O . GLU A 1 260 ? 7.835 18.115 -28.796 1.00 70.62 260 GLU A O 1
ATOM 2069 N N . MET A 1 261 ? 7.123 16.055 -28.247 1.00 71.00 261 MET A N 1
ATOM 2070 C CA . MET A 1 261 ? 6.397 16.453 -27.034 1.00 71.00 261 MET A CA 1
ATOM 2071 C C . MET A 1 261 ? 7.053 16.021 -25.716 1.00 71.00 261 MET A C 1
ATOM 2073 O O . MET A 1 261 ? 6.692 16.565 -24.671 1.00 71.00 261 MET A O 1
ATOM 2077 N N . ARG A 1 262 ? 7.945 15.020 -25.719 1.00 78.94 262 ARG A N 1
ATOM 2078 C CA . ARG A 1 262 ? 8.448 14.377 -24.491 1.00 78.94 262 ARG A CA 1
ATOM 2079 C C . ARG A 1 262 ? 9.879 13.874 -24.672 1.00 78.94 262 ARG A C 1
ATOM 2081 O O . ARG A 1 262 ? 10.171 13.183 -25.644 1.00 78.94 262 ARG A O 1
ATOM 2088 N N . ASP A 1 263 ? 10.715 14.163 -23.680 1.00 86.38 263 ASP A N 1
ATOM 2089 C CA . ASP A 1 263 ? 12.087 13.671 -23.568 1.00 86.38 263 ASP A CA 1
ATOM 2090 C C . ASP A 1 263 ? 12.197 12.753 -22.347 1.00 86.38 263 ASP A C 1
ATOM 2092 O O . ASP A 1 263 ? 11.833 13.147 -21.235 1.00 86.38 263 ASP A O 1
ATOM 2096 N N . PHE A 1 264 ? 12.721 11.547 -22.551 1.00 89.62 264 PHE A N 1
ATOM 2097 C CA . PHE A 1 264 ? 12.985 10.581 -21.493 1.00 89.62 264 PHE A CA 1
ATOM 2098 C C . PHE A 1 264 ? 14.480 10.280 -21.422 1.00 89.62 264 PHE A C 1
ATOM 2100 O O . PHE A 1 264 ? 15.078 9.785 -22.381 1.00 89.62 264 PHE A O 1
ATOM 2107 N N . ASP A 1 265 ? 15.076 10.584 -20.268 1.00 92.06 265 ASP A N 1
ATOM 2108 C CA . ASP A 1 265 ? 16.487 10.315 -20.002 1.00 92.06 265 ASP A CA 1
ATOM 2109 C C . ASP A 1 265 ? 16.779 8.808 -20.039 1.00 92.06 265 ASP A C 1
ATOM 2111 O O . ASP A 1 265 ? 15.952 7.986 -19.640 1.00 92.06 265 ASP A O 1
ATOM 2115 N N . ALA A 1 266 ? 17.987 8.449 -20.473 1.00 93.19 266 ALA A N 1
ATOM 2116 C CA . ALA A 1 266 ? 18.447 7.065 -20.467 1.00 93.19 266 ALA A CA 1
ATOM 2117 C C . ALA A 1 266 ? 18.432 6.464 -19.048 1.00 93.19 266 ALA A C 1
ATOM 2119 O O . ALA A 1 266 ? 18.826 7.116 -18.075 1.00 93.19 266 ALA A O 1
ATOM 2120 N N . LEU A 1 267 ? 18.052 5.189 -18.948 1.00 94.62 267 LEU A N 1
ATOM 2121 C CA . LEU A 1 267 ? 18.089 4.393 -17.721 1.00 94.62 267 LEU A CA 1
ATOM 2122 C C . LEU A 1 267 ? 19.203 3.332 -17.843 1.00 94.62 267 LEU A C 1
ATOM 2124 O O . LEU A 1 267 ? 18.937 2.166 -18.136 1.00 94.62 267 LEU A O 1
ATOM 2128 N N . PRO A 1 268 ? 20.481 3.700 -17.624 1.00 92.50 268 PRO A N 1
ATOM 2129 C CA . PRO A 1 268 ? 21.632 2.883 -18.026 1.00 92.50 268 PRO A CA 1
ATOM 2130 C C . PRO A 1 268 ? 21.742 1.534 -17.304 1.00 92.50 268 PRO A C 1
ATOM 2132 O O . PRO A 1 268 ? 22.477 0.656 -17.749 1.00 92.50 268 PRO A O 1
ATOM 2135 N N . PHE A 1 269 ? 21.040 1.359 -16.183 1.00 94.25 269 PHE A N 1
ATOM 2136 C CA . PHE A 1 269 ? 21.077 0.126 -15.400 1.00 94.25 269 PHE A CA 1
ATOM 2137 C C . PHE A 1 269 ? 20.034 -0.905 -15.824 1.00 94.25 269 PHE A C 1
ATOM 2139 O O . PHE A 1 269 ? 20.171 -2.058 -15.427 1.00 94.25 269 PHE A O 1
ATOM 2146 N N . VAL A 1 270 ? 19.066 -0.536 -16.667 1.00 95.62 270 VAL A N 1
ATOM 2147 C CA . VAL A 1 270 ? 17.999 -1.444 -17.115 1.00 95.62 270 VAL A CA 1
ATOM 2148 C C . VAL A 1 270 ? 18.580 -2.672 -17.807 1.00 95.62 270 VAL A C 1
ATOM 2150 O O . VAL A 1 270 ? 18.214 -3.794 -17.486 1.00 95.62 270 VAL A O 1
ATOM 2153 N N . GLU A 1 271 ? 19.555 -2.500 -18.701 1.00 95.19 271 GLU A N 1
ATOM 2154 C CA . GLU A 1 271 ? 20.168 -3.643 -19.388 1.00 95.19 271 GLU A CA 1
ATOM 2155 C C . GLU A 1 271 ? 20.844 -4.614 -18.404 1.00 95.19 271 GLU A C 1
ATOM 2157 O O . GLU A 1 271 ? 20.713 -5.831 -18.539 1.00 95.19 271 GLU A O 1
ATOM 2162 N N . ASN A 1 272 ? 21.516 -4.085 -17.375 1.00 95.00 272 ASN A N 1
ATOM 2163 C CA . ASN A 1 272 ? 22.127 -4.908 -16.336 1.00 95.00 272 ASN A CA 1
ATOM 2164 C C . ASN A 1 272 ? 21.079 -5.593 -15.448 1.00 95.00 272 ASN A C 1
ATOM 2166 O O . ASN A 1 272 ? 21.240 -6.766 -15.126 1.00 95.00 272 ASN A O 1
ATOM 2170 N N . GLU A 1 273 ? 20.019 -4.881 -15.069 1.00 95.56 273 GLU A N 1
ATOM 2171 C CA . GLU A 1 273 ? 18.899 -5.407 -14.289 1.00 95.56 273 GLU A CA 1
ATOM 2172 C C . GLU A 1 273 ? 18.231 -6.583 -15.007 1.00 95.56 273 GLU A C 1
ATOM 2174 O O . GLU A 1 273 ? 18.182 -7.685 -14.458 1.00 95.56 273 GLU A O 1
ATOM 2179 N N . LEU A 1 274 ? 17.824 -6.387 -16.267 1.00 95.56 274 LEU A N 1
ATOM 2180 C CA . LEU A 1 274 ? 17.179 -7.432 -17.060 1.00 95.56 274 LEU A CA 1
ATOM 2181 C C . LEU A 1 274 ? 18.102 -8.638 -17.260 1.00 95.56 274 LEU A C 1
ATOM 2183 O O . LEU A 1 274 ? 17.648 -9.777 -17.167 1.00 95.56 274 LEU A O 1
ATOM 2187 N N . GLN A 1 275 ? 19.400 -8.414 -17.493 1.00 94.12 275 GLN A N 1
ATOM 2188 C CA . GLN A 1 275 ? 20.354 -9.514 -17.627 1.00 94.12 275 GLN A CA 1
ATOM 2189 C C . GLN A 1 275 ? 20.481 -10.320 -16.328 1.00 94.12 275 GLN A C 1
ATOM 2191 O O . GLN A 1 275 ? 20.443 -11.544 -16.367 1.00 94.12 275 GLN A O 1
ATOM 2196 N N . ARG A 1 276 ? 20.563 -9.658 -15.169 1.00 93.81 276 ARG A N 1
ATOM 2197 C CA . ARG A 1 276 ? 20.658 -10.348 -13.874 1.00 93.81 276 ARG A CA 1
ATOM 2198 C C . ARG A 1 276 ? 19.413 -11.172 -13.557 1.00 93.81 276 ARG A C 1
ATOM 2200 O O . ARG A 1 276 ? 19.543 -12.245 -12.972 1.00 93.81 276 ARG A O 1
ATOM 2207 N N . ILE A 1 277 ? 18.228 -10.692 -13.935 1.00 91.31 277 ILE A N 1
ATOM 2208 C CA . ILE A 1 277 ? 16.982 -11.459 -13.797 1.00 91.31 277 ILE A CA 1
ATOM 2209 C C . ILE A 1 277 ? 17.038 -12.707 -14.679 1.00 91.31 277 ILE A C 1
ATOM 2211 O O . ILE A 1 277 ? 16.759 -13.801 -14.196 1.00 91.31 277 ILE A O 1
ATOM 2215 N N . GLN A 1 278 ? 17.453 -12.569 -15.942 1.00 89.94 278 GLN A N 1
ATOM 2216 C CA . GLN A 1 278 ? 17.607 -13.713 -16.844 1.00 89.94 278 GLN A CA 1
ATOM 2217 C C . GLN A 1 278 ? 18.598 -14.747 -16.316 1.00 89.94 278 GLN A C 1
ATOM 2219 O O . GLN A 1 278 ? 18.286 -15.933 -16.336 1.00 89.94 278 GLN A O 1
ATOM 2224 N N . ASP A 1 279 ? 19.761 -14.306 -15.835 1.00 91.19 279 ASP A N 1
ATOM 2225 C CA . ASP A 1 279 ? 20.784 -15.193 -15.277 1.00 91.19 279 ASP A CA 1
ATOM 2226 C C . ASP A 1 279 ? 20.236 -15.939 -14.047 1.00 91.19 279 ASP A C 1
ATOM 2228 O O . ASP A 1 279 ? 20.376 -17.152 -13.942 1.00 91.19 279 ASP A O 1
ATOM 2232 N N . THR A 1 280 ? 19.519 -15.232 -13.162 1.00 89.25 280 THR A N 1
ATOM 2233 C CA . THR A 1 280 ? 18.901 -15.823 -11.960 1.00 89.25 280 THR A CA 1
ATOM 2234 C C . THR A 1 280 ? 17.851 -16.876 -12.312 1.00 89.25 280 THR A C 1
ATOM 2236 O O . THR A 1 280 ? 17.763 -17.900 -11.643 1.00 89.25 280 THR A O 1
ATOM 2239 N N . LEU A 1 281 ? 17.043 -16.632 -13.349 1.00 87.12 281 LEU A N 1
ATOM 2240 C CA . LEU A 1 281 ? 16.029 -17.588 -13.790 1.00 87.12 281 LEU A CA 1
ATOM 2241 C C . LEU A 1 281 ? 16.668 -18.799 -14.474 1.00 87.12 281 LEU A C 1
ATOM 2243 O O . LEU A 1 281 ? 16.274 -19.916 -14.180 1.00 87.12 281 LEU A O 1
ATOM 2247 N N . GLN A 1 282 ? 17.695 -18.611 -15.309 1.00 84.12 282 GLN A N 1
ATOM 2248 C CA . GLN A 1 282 ? 18.395 -19.724 -15.970 1.00 84.12 282 GLN A CA 1
ATOM 2249 C C . GLN A 1 282 ? 18.988 -20.749 -14.992 1.00 84.12 282 GLN A C 1
ATOM 2251 O O . GLN A 1 282 ? 19.103 -21.921 -15.347 1.00 84.12 282 GLN A O 1
ATOM 2256 N N . ASP A 1 283 ? 19.346 -20.321 -13.780 1.00 82.94 283 ASP A N 1
ATOM 2257 C CA . ASP A 1 283 ? 19.866 -21.195 -12.723 1.00 82.94 283 ASP A CA 1
ATOM 2258 C C . ASP A 1 283 ? 18.774 -22.048 -12.039 1.00 82.94 283 ASP A C 1
ATOM 2260 O O . ASP A 1 283 ? 19.094 -22.980 -11.295 1.00 82.94 283 ASP A O 1
ATOM 2264 N N . LEU A 1 284 ? 17.490 -21.753 -12.272 1.00 82.50 284 LEU A N 1
ATOM 2265 C CA . LEU A 1 284 ? 16.352 -22.492 -11.727 1.00 82.50 284 LEU A CA 1
ATOM 2266 C C . LEU A 1 284 ? 15.850 -23.542 -12.728 1.00 82.50 284 LEU A C 1
ATOM 2268 O O . LEU A 1 284 ? 15.610 -23.245 -13.901 1.00 82.50 284 LEU A O 1
ATOM 2272 N N . GLU A 1 285 ? 15.648 -24.771 -12.246 1.00 78.06 285 GLU A N 1
ATOM 2273 C CA . GLU A 1 285 ? 15.035 -25.850 -13.030 1.00 78.06 285 GLU A CA 1
ATOM 2274 C C . GLU A 1 285 ? 13.598 -25.482 -13.442 1.00 78.06 285 GLU A C 1
ATOM 2276 O O . GLU A 1 285 ? 12.881 -24.807 -12.703 1.00 78.06 285 GLU A O 1
ATOM 2281 N N . ASP A 1 286 ? 13.194 -25.927 -14.635 1.00 80.19 286 ASP A N 1
ATOM 2282 C CA . ASP A 1 286 ? 11.849 -25.735 -15.194 1.00 80.19 286 ASP A CA 1
ATOM 2283 C C . ASP A 1 286 ? 11.390 -24.270 -15.301 1.00 80.19 286 ASP A C 1
ATOM 2285 O O . ASP A 1 286 ? 10.206 -23.970 -15.175 1.00 80.19 286 ASP A O 1
ATOM 2289 N N . THR A 1 287 ? 12.308 -23.339 -15.579 1.00 82.50 287 THR A N 1
ATOM 2290 C CA . THR A 1 287 ? 11.950 -21.938 -15.843 1.00 82.50 287 THR A CA 1
ATOM 2291 C C . THR A 1 287 ? 12.149 -21.533 -17.300 1.00 82.50 287 THR A C 1
ATOM 2293 O O . THR A 1 287 ? 12.958 -22.092 -18.044 1.00 82.50 287 THR A O 1
ATOM 2296 N N . SER A 1 288 ? 11.392 -20.526 -17.729 1.00 85.94 288 SER A N 1
ATOM 2297 C CA . SER A 1 288 ? 11.568 -19.877 -19.027 1.00 85.94 288 SER A CA 1
ATOM 2298 C C . SER A 1 288 ? 11.567 -18.365 -18.857 1.00 85.94 288 SER A C 1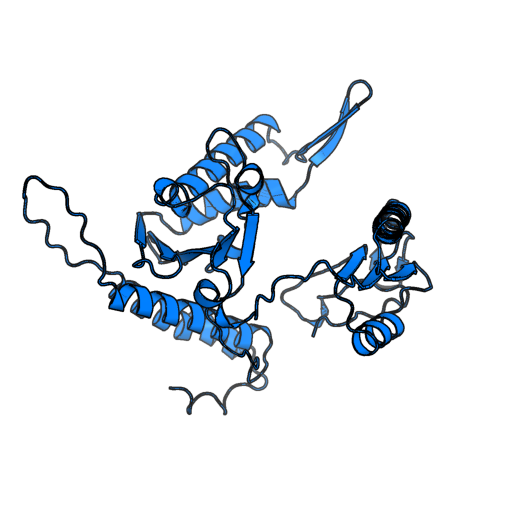
ATOM 2300 O O . SER A 1 288 ? 10.856 -17.822 -18.011 1.00 85.94 288 SER A O 1
ATOM 2302 N N . SER A 1 289 ? 12.381 -17.663 -19.646 1.00 89.62 289 SER A N 1
ATOM 2303 C CA . SER A 1 289 ? 12.356 -16.204 -19.663 1.00 89.62 289 SER A CA 1
ATOM 2304 C C . SER A 1 289 ? 12.460 -15.646 -21.074 1.00 89.62 289 SER A C 1
ATOM 2306 O O . SER A 1 289 ? 13.288 -16.072 -21.881 1.00 89.62 289 SER A O 1
ATOM 2308 N N . GLU A 1 290 ? 11.622 -14.659 -21.357 1.00 92.75 290 GLU A N 1
ATOM 2309 C CA . GLU A 1 290 ? 11.688 -13.836 -22.554 1.00 92.75 290 GLU A CA 1
ATOM 2310 C C . GLU A 1 290 ? 12.143 -12.424 -22.174 1.00 92.75 290 GLU A C 1
ATOM 2312 O O . GLU A 1 290 ? 11.815 -11.912 -21.101 1.00 92.75 290 GLU A O 1
ATOM 2317 N N . LYS A 1 291 ? 12.925 -11.784 -23.047 1.00 95.06 291 LYS A N 1
ATOM 2318 C CA . LYS A 1 291 ? 13.381 -10.403 -22.859 1.00 95.06 291 LYS A CA 1
ATOM 2319 C C . LYS A 1 291 ? 13.044 -9.556 -24.069 1.00 95.06 291 LYS A C 1
ATOM 2321 O O . LYS A 1 291 ? 13.279 -9.975 -25.199 1.00 95.06 291 LYS A O 1
ATOM 2326 N N . LEU A 1 292 ? 12.538 -8.363 -23.792 1.00 95.88 292 LEU A N 1
ATOM 2327 C CA . LEU A 1 292 ? 12.293 -7.288 -24.736 1.00 95.88 292 LEU A CA 1
ATOM 2328 C C . LEU A 1 292 ? 13.108 -6.066 -24.302 1.00 95.88 292 LEU A C 1
ATOM 2330 O O . LEU A 1 292 ? 12.847 -5.497 -23.246 1.00 95.88 292 LEU A O 1
ATOM 2334 N N . LEU A 1 293 ? 14.101 -5.649 -25.084 1.00 96.94 293 LEU A N 1
ATOM 2335 C CA . LEU A 1 293 ? 14.955 -4.511 -24.727 1.00 96.94 293 LEU A CA 1
ATOM 2336 C C . LEU A 1 293 ? 14.979 -3.471 -25.847 1.00 96.94 293 LEU A C 1
ATOM 2338 O O . LEU A 1 293 ? 15.165 -3.809 -27.017 1.00 96.94 293 LEU A O 1
ATOM 2342 N N . ASN A 1 294 ? 14.846 -2.195 -25.477 1.00 95.31 294 ASN A N 1
ATOM 2343 C CA . ASN A 1 294 ? 14.925 -1.054 -26.391 1.00 95.31 294 ASN A CA 1
ATOM 2344 C C . ASN A 1 294 ? 14.023 -1.273 -27.615 1.00 95.31 294 ASN A C 1
ATOM 2346 O O . ASN A 1 294 ? 12.822 -1.436 -27.458 1.00 95.31 294 ASN A O 1
ATOM 2350 N N . LYS A 1 295 ? 14.589 -1.349 -28.824 1.00 94.69 295 LYS A N 1
ATOM 2351 C CA . LYS A 1 295 ? 13.857 -1.514 -30.096 1.00 94.69 295 LYS A CA 1
ATOM 2352 C C . LYS A 1 295 ? 12.963 -2.750 -30.170 1.00 94.69 295 LYS A C 1
ATOM 2354 O O . LYS A 1 295 ? 12.080 -2.789 -31.019 1.00 94.69 295 LYS A O 1
ATOM 2359 N N . GLU A 1 296 ? 13.212 -3.746 -29.327 1.00 95.12 296 GLU A N 1
ATOM 2360 C CA . GLU A 1 296 ? 12.400 -4.961 -29.234 1.00 95.12 296 GLU A CA 1
ATOM 2361 C C . GLU A 1 296 ? 11.229 -4.795 -28.249 1.00 95.12 296 GLU A C 1
ATOM 2363 O O . GLU A 1 296 ? 10.269 -5.555 -28.292 1.00 95.12 296 GLU A O 1
ATOM 2368 N N . PHE A 1 297 ? 11.271 -3.792 -27.368 1.00 95.75 297 PHE A N 1
ATOM 2369 C CA . PHE A 1 297 ? 10.225 -3.497 -26.391 1.00 95.75 297 PHE A CA 1
ATOM 2370 C C . PHE A 1 297 ? 9.152 -2.567 -26.969 1.00 95.75 297 PHE A C 1
ATOM 2372 O O . PHE A 1 297 ? 9.088 -1.378 -26.655 1.00 95.75 297 PHE A O 1
ATOM 2379 N N . LEU A 1 298 ? 8.311 -3.128 -27.839 1.00 94.12 298 LEU A N 1
ATOM 2380 C CA . LEU A 1 298 ? 7.177 -2.451 -28.477 1.00 94.12 298 LEU A CA 1
ATOM 2381 C C . LEU A 1 298 ? 5.868 -2.761 -27.737 1.00 94.12 298 LEU A C 1
ATOM 2383 O O . LEU A 1 298 ? 5.687 -3.877 -27.250 1.00 94.12 298 LEU A O 1
ATOM 2387 N N . SER A 1 299 ? 4.929 -1.808 -27.682 1.00 91.38 299 SER A N 1
ATOM 2388 C CA . SER A 1 299 ? 3.639 -2.008 -26.992 1.00 91.38 299 SER A CA 1
ATOM 2389 C C . SER A 1 299 ? 2.840 -3.177 -27.571 1.00 91.38 299 SER A C 1
ATOM 2391 O O . SER A 1 299 ? 2.327 -4.019 -26.834 1.00 91.38 299 SER A O 1
ATOM 2393 N N . THR A 1 300 ? 2.798 -3.275 -28.901 1.00 91.75 300 THR A N 1
ATOM 2394 C CA . THR A 1 300 ? 2.092 -4.350 -29.613 1.00 91.75 300 THR A CA 1
ATOM 2395 C C . THR A 1 300 ? 2.688 -5.728 -29.334 1.00 91.75 300 THR A C 1
ATOM 2397 O O . THR A 1 300 ? 1.944 -6.680 -29.100 1.00 91.75 300 THR A O 1
ATOM 2400 N N . ASP A 1 301 ? 4.017 -5.832 -29.286 1.00 90.56 301 ASP A N 1
ATOM 2401 C CA . ASP A 1 301 ? 4.711 -7.084 -28.973 1.00 90.56 301 ASP A CA 1
ATOM 2402 C C . ASP A 1 301 ? 4.538 -7.474 -27.502 1.00 90.56 301 ASP A C 1
ATOM 2404 O O . ASP A 1 301 ? 4.316 -8.648 -27.200 1.00 90.56 301 ASP A O 1
ATOM 2408 N N . LEU A 1 302 ? 4.588 -6.500 -26.587 1.00 91.31 302 LEU A N 1
ATOM 2409 C CA . LEU A 1 302 ? 4.319 -6.717 -25.167 1.00 91.31 302 LEU A CA 1
ATOM 2410 C C . LEU A 1 302 ? 2.901 -7.266 -24.959 1.00 91.31 302 LEU A C 1
ATOM 2412 O O . LEU A 1 302 ? 2.731 -8.293 -24.302 1.00 91.31 302 LEU A O 1
ATOM 2416 N N . GLN A 1 303 ? 1.896 -6.625 -25.565 1.00 89.88 303 GLN A N 1
ATOM 2417 C CA . GLN A 1 303 ? 0.503 -7.062 -25.487 1.00 89.88 303 GLN A CA 1
ATOM 2418 C C . GLN A 1 303 ? 0.321 -8.469 -26.070 1.00 89.88 303 GLN A C 1
ATOM 2420 O O . GLN A 1 303 ? -0.310 -9.319 -25.442 1.00 89.88 303 GLN A O 1
ATOM 2425 N N . ALA A 1 304 ? 0.904 -8.735 -27.242 1.00 89.62 304 ALA A N 1
ATOM 2426 C CA . ALA A 1 304 ? 0.808 -10.038 -27.890 1.00 89.62 304 ALA A CA 1
ATOM 2427 C C . ALA A 1 304 ? 1.426 -11.158 -27.037 1.00 89.62 304 ALA A C 1
ATOM 2429 O O . ALA A 1 304 ? 0.839 -12.234 -26.937 1.00 89.62 304 ALA A O 1
ATOM 2430 N N . ARG A 1 305 ? 2.578 -10.917 -26.394 1.00 90.25 305 ARG A N 1
ATOM 2431 C CA . ARG A 1 305 ? 3.245 -11.915 -25.540 1.00 90.25 305 ARG A CA 1
ATOM 2432 C C . ARG A 1 305 ? 2.462 -12.197 -24.264 1.00 90.25 305 ARG A C 1
ATOM 2434 O O . ARG A 1 305 ? 2.230 -13.366 -23.968 1.00 90.25 305 ARG A O 1
ATOM 2441 N N . ILE A 1 306 ? 2.000 -11.156 -23.567 1.00 88.06 306 ILE A N 1
ATOM 2442 C CA . ILE A 1 306 ? 1.181 -11.300 -22.349 1.00 88.06 306 ILE A CA 1
ATOM 2443 C C . ILE A 1 306 ? -0.100 -12.099 -22.634 1.00 88.06 306 ILE A C 1
ATOM 2445 O O . ILE A 1 306 ? -0.531 -12.890 -21.803 1.00 88.06 306 ILE A O 1
ATOM 2449 N N . GLN A 1 307 ? -0.705 -11.928 -23.813 1.00 86.75 307 GLN A N 1
ATOM 2450 C CA . GLN A 1 307 ? -1.910 -12.671 -24.198 1.00 86.75 307 GLN A CA 1
ATOM 2451 C C . GLN A 1 307 ? -1.630 -14.104 -24.677 1.00 86.75 307 GLN A C 1
ATOM 2453 O O . GLN A 1 307 ? -2.517 -14.953 -24.607 1.00 86.75 307 GLN A O 1
ATOM 2458 N N . ALA A 1 308 ? -0.436 -14.374 -25.213 1.00 85.25 308 ALA A N 1
ATOM 2459 C CA . ALA A 1 308 ? -0.097 -15.665 -25.809 1.00 85.25 308 ALA A CA 1
ATOM 2460 C C . ALA A 1 308 ? 0.405 -16.694 -24.790 1.00 85.25 308 ALA A C 1
ATOM 2462 O O . ALA A 1 308 ? 0.145 -17.888 -24.952 1.00 85.25 308 ALA A O 1
ATOM 2463 N N . VAL A 1 309 ? 1.144 -16.245 -23.775 1.00 79.44 309 VAL A N 1
ATOM 2464 C CA . VAL A 1 309 ? 1.762 -17.104 -22.761 1.00 79.44 309 VAL A CA 1
ATOM 2465 C C . VAL A 1 309 ? 1.319 -16.620 -21.379 1.00 79.44 309 VAL A C 1
ATOM 2467 O O . VAL A 1 309 ? 1.436 -15.427 -21.100 1.00 79.44 309 VAL A O 1
ATOM 2470 N N . PRO A 1 310 ? 0.839 -17.514 -20.495 1.00 78.94 310 PRO A N 1
ATOM 2471 C CA . PRO A 1 310 ? 0.483 -17.158 -19.127 1.00 78.94 310 PRO A CA 1
ATOM 2472 C C . PRO A 1 310 ? 1.755 -16.986 -18.284 1.00 78.94 310 PRO A C 1
ATOM 2474 O O . PRO A 1 310 ? 2.092 -17.843 -17.472 1.00 78.94 310 PRO A O 1
ATOM 2477 N N . PHE A 1 311 ? 2.494 -15.899 -18.517 1.00 84.94 311 PHE A N 1
ATOM 2478 C CA . PHE A 1 311 ? 3.684 -15.581 -17.734 1.00 84.94 311 PHE A CA 1
ATOM 2479 C C . PHE A 1 311 ? 3.310 -15.426 -16.257 1.00 84.94 311 PHE A C 1
ATOM 2481 O O . PHE A 1 311 ? 2.498 -14.573 -15.907 1.00 84.94 311 PHE A O 1
ATOM 2488 N N . SER A 1 312 ? 3.941 -16.212 -15.385 1.00 83.62 312 SER A N 1
ATOM 2489 C CA . SER A 1 312 ? 3.785 -16.085 -13.931 1.00 83.62 312 SER A CA 1
ATOM 2490 C C . SER A 1 312 ? 4.457 -14.822 -13.382 1.00 83.62 312 SER A C 1
ATOM 2492 O O . SER A 1 312 ? 4.163 -14.390 -12.271 1.00 83.62 312 SER A O 1
ATOM 2494 N N . VAL A 1 313 ? 5.393 -14.239 -14.141 1.00 86.69 313 VAL A N 1
ATOM 2495 C CA . VAL A 1 313 ? 6.102 -13.006 -13.782 1.00 86.69 313 VAL A CA 1
ATOM 2496 C C . VAL A 1 313 ? 6.185 -12.074 -14.989 1.00 86.69 313 VAL A C 1
ATOM 2498 O O . VAL A 1 313 ? 6.674 -12.455 -16.051 1.00 86.69 313 VAL A O 1
ATOM 2501 N N . VAL A 1 314 ? 5.790 -10.814 -14.809 1.00 91.25 314 VAL A N 1
ATOM 2502 C CA . VAL A 1 314 ? 6.064 -9.732 -15.764 1.00 91.25 314 VAL A CA 1
ATOM 2503 C C . VAL A 1 314 ? 6.905 -8.674 -15.059 1.00 91.25 314 VAL A C 1
ATOM 2505 O O . VAL A 1 314 ? 6.481 -8.104 -14.058 1.00 91.25 314 VAL A O 1
ATOM 2508 N N . HIS A 1 315 ? 8.106 -8.413 -15.572 1.00 94.12 315 HIS A N 1
ATOM 2509 C CA . HIS A 1 315 ? 9.014 -7.403 -15.030 1.00 94.12 315 HIS A CA 1
ATOM 2510 C C . HIS A 1 315 ? 9.290 -6.331 -16.083 1.00 94.12 315 HIS A C 1
ATOM 2512 O O . HIS A 1 315 ? 9.847 -6.629 -17.140 1.00 94.12 315 HIS A O 1
ATOM 2518 N N . LEU A 1 316 ? 8.921 -5.082 -15.791 1.00 95.38 316 LEU A N 1
ATOM 2519 C CA . LEU A 1 316 ? 9.086 -3.949 -16.699 1.00 95.38 316 LEU A CA 1
ATOM 2520 C C . LEU A 1 316 ? 9.976 -2.879 -16.061 1.00 95.38 316 LEU A C 1
ATOM 2522 O O . LEU A 1 316 ? 9.616 -2.300 -15.040 1.00 95.38 316 LEU A O 1
ATOM 2526 N N . ALA A 1 317 ? 11.106 -2.589 -16.698 1.00 95.88 317 ALA A N 1
ATOM 2527 C CA . ALA A 1 317 ? 12.077 -1.590 -16.270 1.00 95.88 317 ALA A CA 1
ATOM 2528 C C . ALA A 1 317 ? 12.129 -0.448 -17.302 1.00 95.88 317 ALA A C 1
ATOM 2530 O O . ALA A 1 317 ? 12.885 -0.472 -18.276 1.00 95.88 317 ALA A O 1
ATOM 2531 N N . THR A 1 318 ? 11.246 0.537 -17.137 1.00 94.25 318 THR A N 1
ATOM 2532 C CA . THR A 1 318 ? 11.065 1.662 -18.069 1.00 94.25 318 THR A CA 1
ATOM 2533 C C . THR A 1 318 ? 10.508 2.892 -17.342 1.00 94.25 318 THR A C 1
ATOM 2535 O O . THR A 1 318 ? 10.147 2.817 -16.166 1.00 94.25 318 THR A O 1
ATOM 2538 N N . HIS A 1 319 ? 10.413 4.034 -18.027 1.00 91.81 319 HIS A N 1
ATOM 2539 C CA . HIS A 1 319 ? 9.684 5.191 -17.502 1.00 91.81 319 HIS A CA 1
ATOM 2540 C C . HIS A 1 319 ? 8.186 4.899 -17.438 1.00 91.81 319 HIS A C 1
ATOM 2542 O O . HIS A 1 319 ? 7.601 4.365 -18.379 1.00 91.81 319 HIS A O 1
ATOM 2548 N N . GLY A 1 320 ? 7.553 5.303 -16.343 1.00 88.94 320 GLY A N 1
ATOM 2549 C CA . GLY A 1 320 ? 6.113 5.207 -16.160 1.00 88.94 320 GLY A CA 1
ATOM 2550 C C . GLY A 1 320 ? 5.564 6.488 -15.555 1.00 88.94 320 GLY A C 1
ATOM 2551 O O . GLY A 1 320 ? 6.214 7.125 -14.724 1.00 88.94 320 GLY A O 1
ATOM 2552 N N . GLN A 1 321 ? 4.362 6.863 -15.966 1.00 82.62 321 GLN A N 1
ATOM 2553 C CA . GLN A 1 321 ? 3.604 7.946 -15.361 1.00 82.62 321 GLN A CA 1
ATOM 2554 C C . GLN A 1 321 ? 2.225 7.419 -14.998 1.00 82.62 321 GLN A C 1
ATOM 2556 O O . GLN A 1 321 ? 1.581 6.767 -15.811 1.00 82.62 321 GLN A O 1
ATOM 2561 N N . PHE A 1 322 ? 1.769 7.728 -13.789 1.00 80.25 322 PHE A N 1
ATOM 2562 C CA . PHE A 1 322 ? 0.442 7.365 -13.309 1.00 80.25 322 PHE A CA 1
ATOM 2563 C C . PHE A 1 322 ? -0.258 8.644 -12.859 1.00 80.25 322 PHE A C 1
ATOM 2565 O O . PHE A 1 322 ? 0.118 9.258 -11.859 1.00 80.25 322 PHE A O 1
ATOM 2572 N N . SER A 1 323 ? -1.231 9.084 -13.651 1.00 68.62 323 SER A N 1
ATOM 2573 C CA . SER A 1 323 ? -2.032 10.282 -13.416 1.00 68.62 323 SER A CA 1
ATOM 2574 C C . SER A 1 323 ? -3.471 9.898 -13.078 1.00 68.62 323 SER A C 1
ATOM 2576 O O . SER A 1 323 ? -3.956 8.811 -13.379 1.00 68.62 323 SER A O 1
ATOM 2578 N N . SER A 1 324 ? -4.199 10.844 -12.490 1.00 67.19 324 SER A N 1
ATOM 2579 C CA . SER A 1 324 ? -5.659 10.756 -12.344 1.00 67.19 324 SER A CA 1
ATOM 2580 C C . SER A 1 324 ? -6.416 10.817 -13.679 1.00 67.19 324 SER A C 1
ATOM 2582 O O . SER A 1 324 ? -7.633 10.645 -13.708 1.00 67.19 324 SER A O 1
ATOM 2584 N N . ARG A 1 325 ? -5.709 11.118 -14.774 1.00 65.31 325 ARG A N 1
ATOM 2585 C CA . ARG A 1 325 ? -6.231 11.151 -16.136 1.00 65.31 325 ARG A CA 1
ATOM 2586 C C . ARG A 1 325 ? -5.645 9.985 -16.911 1.00 65.31 325 ARG A C 1
ATOM 2588 O O . ARG A 1 325 ? -4.427 9.893 -17.021 1.00 65.31 325 ARG A O 1
ATOM 2595 N N . GLU A 1 326 ? -6.509 9.141 -17.462 1.00 70.62 326 GLU A N 1
ATOM 2596 C CA . GLU A 1 326 ? -6.101 7.976 -18.254 1.00 70.62 326 GLU A CA 1
ATOM 2597 C C . GLU A 1 326 ? -5.144 8.372 -19.385 1.00 70.62 326 GLU A C 1
ATOM 2599 O O . GLU A 1 326 ? -4.126 7.721 -19.582 1.00 70.62 326 GLU A O 1
ATOM 2604 N N . GLU A 1 327 ? -5.391 9.505 -20.052 1.00 73.75 327 GLU A N 1
ATOM 2605 C CA . GLU A 1 327 ? -4.564 9.960 -21.179 1.00 73.75 327 GLU A CA 1
ATOM 2606 C C . GLU A 1 327 ? -3.138 10.380 -20.773 1.00 73.75 327 GLU A C 1
ATOM 2608 O O . GLU A 1 327 ? -2.268 10.564 -21.623 1.00 73.75 327 GLU A O 1
ATOM 2613 N N . GLU A 1 328 ? -2.897 10.562 -19.476 1.00 75.25 328 GLU A N 1
ATOM 2614 C CA . GLU A 1 328 ? -1.606 10.931 -18.898 1.00 75.25 328 GLU A CA 1
ATOM 2615 C C . GLU A 1 328 ? -0.955 9.763 -18.135 1.00 75.25 328 GLU A C 1
ATOM 2617 O O . GLU A 1 328 ? 0.123 9.946 -17.562 1.00 75.25 328 GLU A O 1
ATOM 2622 N N . THR A 1 329 ? -1.591 8.586 -18.115 1.00 80.06 329 THR A N 1
ATOM 2623 C CA . THR A 1 329 ? -1.065 7.358 -17.511 1.00 80.06 329 THR A CA 1
ATOM 2624 C C . THR A 1 329 ? -0.475 6.466 -18.594 1.00 80.06 329 THR A C 1
ATOM 2626 O O . THR A 1 329 ? -1.159 6.100 -19.545 1.00 80.06 329 THR A O 1
ATOM 2629 N N . PHE A 1 330 ? 0.806 6.121 -18.482 1.00 84.50 330 PHE A N 1
ATOM 2630 C CA . PHE A 1 330 ? 1.481 5.284 -19.469 1.00 84.50 330 PHE A CA 1
ATOM 2631 C C . PHE A 1 330 ? 2.690 4.558 -18.882 1.00 84.50 330 PHE A C 1
ATOM 2633 O O . PHE A 1 330 ? 3.369 5.062 -17.987 1.00 84.50 330 PHE A O 1
ATOM 2640 N N . LEU A 1 331 ? 3.007 3.411 -19.478 1.00 90.25 331 LEU A N 1
ATOM 2641 C CA . LEU A 1 331 ? 4.346 2.831 -19.465 1.00 90.25 331 LEU A CA 1
ATOM 2642 C C . LEU A 1 331 ? 5.016 3.144 -20.802 1.00 90.25 331 LEU A C 1
ATOM 2644 O O . LEU A 1 331 ? 4.401 3.001 -21.861 1.00 90.25 331 LEU A O 1
ATOM 2648 N N . LEU A 1 332 ? 6.261 3.607 -20.759 1.00 91.19 332 LEU A N 1
ATOM 2649 C CA . LEU A 1 332 ? 7.014 3.958 -21.954 1.00 91.19 332 LEU A CA 1
ATOM 2650 C C . LEU A 1 332 ? 7.487 2.686 -22.660 1.00 91.19 332 LEU A C 1
ATOM 2652 O O . LEU A 1 332 ? 8.267 1.919 -22.099 1.00 91.19 332 LEU A O 1
ATOM 2656 N N . THR A 1 333 ? 7.052 2.497 -23.901 1.00 93.12 333 THR A N 1
ATOM 2657 C CA . THR A 1 333 ? 7.591 1.495 -24.829 1.00 93.12 333 THR A CA 1
ATOM 2658 C C . THR A 1 333 ? 8.350 2.198 -25.956 1.00 93.12 333 THR A C 1
ATOM 2660 O O . THR A 1 333 ? 8.264 3.419 -26.116 1.00 93.12 333 THR A O 1
ATOM 2663 N N . TRP A 1 334 ? 9.160 1.459 -26.711 1.00 91.88 334 TRP A N 1
ATOM 2664 C CA . TRP A 1 334 ? 10.100 2.051 -27.663 1.00 91.88 334 TRP A CA 1
ATOM 2665 C C . TRP A 1 334 ? 9.437 2.787 -28.826 1.00 91.88 334 TRP A C 1
ATOM 2667 O O . TRP A 1 334 ? 9.963 3.788 -29.309 1.00 91.88 334 TRP A O 1
ATOM 2677 N N . ASP A 1 335 ? 8.276 2.317 -29.278 1.00 88.56 335 ASP A N 1
ATOM 2678 C CA . ASP A 1 335 ? 7.494 2.983 -30.324 1.00 88.56 335 ASP A CA 1
ATOM 2679 C C . ASP A 1 335 ? 6.745 4.224 -29.815 1.00 88.56 335 ASP A C 1
ATOM 2681 O O . ASP A 1 335 ? 5.981 4.824 -30.571 1.00 88.56 335 ASP A O 1
ATOM 2685 N N . MET A 1 336 ? 6.968 4.624 -28.554 1.00 75.38 336 MET A N 1
ATOM 2686 C CA . MET A 1 336 ? 6.316 5.759 -27.897 1.00 75.38 336 MET A CA 1
ATOM 2687 C C . MET A 1 336 ? 4.791 5.638 -27.860 1.00 75.38 336 MET A C 1
ATOM 2689 O O . MET A 1 336 ? 4.094 6.603 -27.524 1.00 75.38 336 MET A O 1
ATOM 2693 N N . SER A 1 337 ? 4.264 4.451 -28.170 1.00 63.91 337 SER A N 1
ATOM 2694 C CA . SER A 1 337 ? 2.862 4.160 -27.982 1.00 63.91 337 SER A CA 1
ATOM 2695 C C . SER A 1 337 ? 2.641 3.908 -26.493 1.00 63.91 337 SER A C 1
ATOM 2697 O O . SER A 1 337 ? 3.318 3.111 -25.838 1.00 63.91 337 SER A O 1
ATOM 2699 N N . SER A 1 338 ? 1.737 4.690 -25.911 1.00 54.66 338 SER A N 1
ATOM 2700 C CA . SER A 1 338 ? 1.285 4.445 -24.552 1.00 54.66 338 SER A CA 1
ATOM 2701 C C . SER A 1 338 ? 0.454 3.171 -24.581 1.00 54.66 338 SER A C 1
ATOM 2703 O O . SER A 1 338 ? -0.643 3.169 -25.143 1.00 54.66 338 SER A O 1
ATOM 2705 N N . THR A 1 339 ? 0.944 2.102 -23.962 1.00 51.25 339 THR A N 1
ATOM 2706 C CA . THR A 1 339 ? 0.046 1.034 -23.534 1.00 51.25 339 THR A CA 1
ATOM 2707 C C . THR A 1 339 ? -0.839 1.655 -22.453 1.00 51.25 339 THR A C 1
ATOM 2709 O O . THR A 1 339 ? -0.337 1.976 -21.373 1.00 51.25 339 THR A O 1
ATOM 2712 N N . SER A 1 340 ? -2.115 1.920 -22.760 1.00 44.09 340 SER A N 1
ATOM 2713 C CA . SER A 1 340 ? -3.086 2.236 -21.704 1.00 44.09 340 SER A CA 1
ATOM 2714 C C . SER A 1 340 ? -3.128 1.023 -20.781 1.00 44.09 340 SER A C 1
ATOM 2716 O O . SER A 1 340 ? -3.172 -0.109 -21.260 1.00 44.09 340 SER A O 1
ATOM 2718 N N . THR A 1 341 ? -3.039 1.237 -19.474 1.00 38.91 341 THR A N 1
ATOM 2719 C CA . THR A 1 341 ? -2.994 0.165 -18.467 1.00 38.91 341 THR A CA 1
ATOM 2720 C C . THR A 1 341 ? -4.366 -0.474 -18.213 1.00 38.91 341 THR A C 1
ATOM 2722 O O . THR A 1 341 ? -4.571 -1.028 -17.137 1.00 38.91 341 THR A O 1
ATOM 2725 N N . ASN A 1 342 ? -5.300 -0.352 -19.161 1.00 36.03 342 ASN A N 1
ATOM 2726 C CA . ASN A 1 342 ? -6.696 -0.769 -19.032 1.00 36.03 342 ASN A CA 1
ATOM 2727 C C . ASN A 1 342 ? -6.986 -2.076 -19.767 1.00 36.03 342 ASN A C 1
ATOM 2729 O O . ASN A 1 342 ? -6.597 -2.189 -20.955 1.00 36.03 342 ASN A O 1
#

Sequence (342 aa):
MQAIRSDITAANPDLQFSFRESIEPVYRELVALLLETPDTATKSDSVVIPQPSQENLDRARQIIELLQLAELDNFFRAACVDANPEQIDLVDENASIFYSILLGDRLEVIFAQKDEPLRYQSVEVSQTDLKVALTFIQNYVTRGGQEVRSGGGVALAPRPLPGQDPKTRLERFWINSEQMYDWLVAPFETYLTEDETLVFVLDGILRSIPMSVLYDGEQYLIEKYSVALTPGLQLLDPEPLQRQELSALTGGISEEVRDEMRDFDALPFVENELQRIQDTLQDLEDTSSEKLLNKEFLSTDLQARIQAVPFSVVHLATHGQFSSREEETFLLTWDMSSTSTN

Radius of gyration: 23.19 Å; chains: 1; bounding box: 66×51×69 Å

Foldseek 3Di:
DVPPQQPPQDDDPVVLVCCVVPPLVVLQVLLCVLADFPPPPDDDPDPPPGGGDLVSLVVSQVSQLVSLLVVVCSLVSPSDPPFQFDFVLVVDQQEKEWEWDDHQQWIKIWIDHRPDGIDIDIGGDHPVRLVVLLVLQLLQVVQWFDFDDDDPDTDRQGDDDVPDDSVVSVVSNLVSLQVVCVRTPVVCVVVHDQEGEYEYQDDDPRVSHDQQQRDNPDDGPVVRHHYHYDSHNRHDDPDPPPPAQAEEEEEEEQCWADDPPDTDHGNPCSVVVSVVVVVVQVVDPNYYYDYQYQVRFDLVNVVVVVVPDVHPYYHYYADFDDDSDQVRGAGQTNVRDGPRPD

Secondary structure (DSSP, 8-state):
-GGGSTTS-SS-THHHHHIIIIIHHHHHHHHHHHHPPP------SS-------HHHHHHHHHHHHHHHHHHHHHHHT-S--------GGGT-TTEEEEEEEE-SSEEEEEEEETTS--EEEEEE--HHHHHHHHHHHHHHHHT-EEEEEETTEEEEEEPPPTT--HHHHHHHHHHHHHHHHHHHTGGGGGG--TT-EEEEE--GGGGGS-GGG-B-SSSBHHHHSEEEEES-GGG-------SSS-EEEEEE--S-EEETTEEE---TTHHHHHHHHHHHHHTSTT-EEEEEEGGG--HHHHHHHHHHS--SEEEEES-EE--SSGGG-EE--TT---B---

pLDDT: mean 78.15, std 18.25, range [31.09, 96.94]